Protein AF-A0A249L5V7-F1 (afdb_monomer)

pLDDT: mean 91.71, std 6.83, range [61.28, 98.88]

Secondary structure (DSSP, 8-state):
-PPPHHHHHHHHHHHHHHHHHHHHHHHHHHHHTT-EE---TT---SS-EES-HHHHHHHHHHHHHHHHHTS---HHHHHHHIIIIIHHHHHHHHHHHHHHHH---HHHHHHHHHHHHHHHHHHHHHTT-S--SSS-HHHHHHHHHHHHHHHHHHHHHHTTSTTHHHHHHHHHHHHHHHHHHHTT-HHHHHHHHHHHHHHHHHHHHHSSSPSB--HHHHHHHHHHHHHHHHHH---TT--HHHHHHHHHHHTHHHHHHHHHHHHHHHHTT--TTS--S-SHHHHHHHTT--HHHHHHHHHHHHHHHHHHHHHHHHH-

Structure (mmCIF, N/CA/C/O backbone):
data_AF-A0A249L5V7-F1
#
_entry.id   AF-A0A249L5V7-F1
#
loop_
_atom_site.group_PDB
_atom_site.id
_atom_site.type_symbol
_atom_site.label_atom_id
_atom_site.label_alt_id
_atom_site.label_comp_id
_atom_site.label_asym_id
_atom_site.label_entity_id
_atom_site.label_seq_id
_atom_site.pdbx_PDB_ins_code
_atom_site.Cartn_x
_atom_site.Cartn_y
_atom_site.Cartn_z
_atom_site.occupancy
_atom_site.B_iso_or_equiv
_atom_site.auth_seq_id
_atom_site.auth_comp_id
_atom_site.auth_asym_id
_atom_site.auth_atom_id
_atom_site.pdbx_PDB_model_num
ATOM 1 N N . MET A 1 1 ? 7.931 -9.997 -23.159 1.00 61.28 1 MET A N 1
ATOM 2 C CA . MET A 1 1 ? 6.824 -10.941 -23.437 1.00 61.28 1 MET A CA 1
ATOM 3 C C . MET A 1 1 ? 5.512 -10.256 -23.116 1.00 61.28 1 MET A C 1
ATOM 5 O O . MET A 1 1 ? 5.387 -9.784 -21.998 1.00 61.28 1 MET A O 1
ATOM 9 N N . LYS A 1 2 ? 4.579 -10.173 -24.070 1.00 71.56 2 LYS A N 1
ATOM 10 C CA . LYS A 1 2 ? 3.352 -9.383 -23.911 1.00 71.56 2 LYS A CA 1
ATOM 11 C C . LYS A 1 2 ? 2.290 -10.171 -23.141 1.00 71.56 2 LYS A C 1
ATOM 13 O O . LYS A 1 2 ? 1.920 -11.255 -23.583 1.00 71.56 2 LYS A O 1
ATOM 18 N N . PHE A 1 3 ? 1.788 -9.622 -22.035 1.00 78.38 3 PHE A N 1
ATOM 19 C CA . PHE A 1 3 ? 0.479 -10.035 -21.523 1.00 78.38 3 PHE A CA 1
ATOM 20 C C . PHE A 1 3 ? -0.575 -9.550 -22.515 1.00 78.38 3 PHE A C 1
ATOM 22 O O . PHE A 1 3 ? -0.601 -8.366 -22.858 1.00 78.38 3 PHE A O 1
ATOM 29 N N . ASN A 1 4 ? -1.423 -10.452 -23.000 1.00 85.31 4 ASN A N 1
ATOM 30 C CA . ASN A 1 4 ? -2.536 -10.047 -23.850 1.00 85.31 4 ASN A CA 1
ATOM 31 C C . ASN A 1 4 ? -3.721 -9.558 -22.999 1.00 85.31 4 ASN A C 1
ATOM 33 O O . ASN A 1 4 ? -3.801 -9.809 -21.794 1.00 85.31 4 ASN A O 1
ATOM 37 N N . LEU A 1 5 ? -4.660 -8.856 -23.635 1.00 89.31 5 LEU A N 1
ATOM 38 C CA . LEU A 1 5 ? -5.823 -8.293 -22.946 1.00 89.31 5 LEU A CA 1
ATOM 39 C C . LEU A 1 5 ? -6.653 -9.372 -22.231 1.00 89.31 5 LEU A C 1
ATOM 41 O O . LEU A 1 5 ? -7.115 -9.150 -21.118 1.00 89.31 5 LEU A O 1
ATOM 45 N N . ILE A 1 6 ? -6.769 -10.562 -22.829 1.00 91.06 6 ILE A N 1
ATOM 46 C CA . ILE A 1 6 ? -7.500 -11.701 -22.257 1.00 91.06 6 ILE A CA 1
ATOM 47 C C . ILE A 1 6 ? -6.873 -12.138 -20.925 1.00 91.06 6 ILE A C 1
ATOM 49 O O . ILE A 1 6 ? -7.593 -12.351 -19.954 1.00 91.06 6 ILE A O 1
ATOM 53 N N . GLN A 1 7 ? -5.544 -12.232 -20.844 1.00 91.75 7 GLN A N 1
ATOM 54 C CA . GLN A 1 7 ? -4.831 -12.595 -19.617 1.00 91.75 7 GLN A CA 1
ATOM 55 C C . GLN A 1 7 ? -5.046 -11.558 -18.510 1.00 91.75 7 GLN A C 1
ATOM 57 O O . GLN A 1 7 ? -5.303 -11.942 -17.370 1.00 91.75 7 GLN A O 1
ATOM 62 N N . TYR A 1 8 ? -5.010 -10.262 -18.838 1.00 94.06 8 TYR A N 1
ATOM 63 C CA . TYR A 1 8 ? -5.342 -9.208 -17.875 1.00 94.06 8 TYR A CA 1
ATOM 64 C C . TYR A 1 8 ? -6.795 -9.295 -17.401 1.00 94.06 8 TYR A C 1
ATOM 66 O O . TYR A 1 8 ? -7.049 -9.189 -16.203 1.00 94.06 8 TYR A O 1
ATOM 74 N N . SER A 1 9 ? -7.748 -9.532 -18.307 1.00 94.94 9 SER A N 1
ATOM 75 C CA . SER A 1 9 ? -9.161 -9.688 -17.948 1.00 94.94 9 SER A CA 1
ATOM 76 C C . SER A 1 9 ? -9.396 -10.902 -17.049 1.00 94.94 9 SER A C 1
ATOM 78 O O . SER A 1 9 ? -10.104 -10.786 -16.053 1.00 94.94 9 SER A O 1
ATOM 80 N N . ILE A 1 10 ? -8.776 -12.048 -17.354 1.00 94.88 10 ILE A N 1
ATOM 81 C CA . ILE A 1 10 ? -8.855 -13.252 -16.516 1.00 94.88 10 ILE A CA 1
ATOM 82 C C . ILE A 1 10 ? -8.283 -12.962 -15.129 1.00 94.88 10 ILE A C 1
ATOM 84 O O . ILE A 1 10 ? -8.942 -13.253 -14.133 1.00 94.88 10 ILE A O 1
ATOM 88 N N . LEU A 1 11 ? -7.092 -12.359 -15.054 1.00 95.94 11 LEU A N 1
ATOM 89 C CA . LEU A 1 11 ? -6.462 -12.010 -13.783 1.00 95.94 11 LEU A CA 1
ATOM 90 C C . LEU A 1 11 ? -7.361 -11.081 -12.958 1.00 95.94 11 LEU A C 1
ATOM 92 O O . LEU A 1 11 ? -7.631 -11.373 -11.796 1.00 95.94 11 LEU A O 1
ATOM 96 N N . LEU A 1 12 ? -7.879 -10.011 -13.568 1.00 97.81 12 LEU A N 1
ATOM 97 C CA . LEU A 1 12 ? -8.783 -9.069 -12.911 1.00 97.81 12 LEU A CA 1
ATOM 98 C C . LEU A 1 12 ? -10.029 -9.771 -12.369 1.00 97.81 12 LEU A C 1
ATOM 100 O O . LEU A 1 12 ? -10.352 -9.604 -11.196 1.00 97.81 12 LEU A O 1
ATOM 104 N N . ILE A 1 13 ? -10.713 -10.568 -13.194 1.00 98.00 13 ILE A N 1
ATOM 105 C CA . ILE A 1 13 ? -11.961 -11.234 -12.804 1.00 98.00 13 ILE A CA 1
ATOM 106 C C . ILE A 1 13 ? -11.698 -12.241 -11.687 1.00 98.00 13 ILE A C 1
ATOM 108 O O . ILE A 1 13 ? -12.394 -12.218 -10.674 1.00 98.00 13 ILE A O 1
ATOM 112 N N . VAL A 1 14 ? -10.687 -13.101 -11.833 1.00 97.62 14 VAL A N 1
ATOM 113 C CA . VAL A 1 14 ? -10.387 -14.137 -10.838 1.00 97.62 14 VAL A CA 1
ATOM 114 C C . VAL A 1 14 ? -10.006 -13.506 -9.503 1.00 97.62 14 VAL A C 1
ATOM 116 O O . VAL A 1 14 ? -10.549 -13.900 -8.471 1.00 97.62 14 VAL A O 1
ATOM 119 N N . VAL A 1 15 ? -9.122 -12.507 -9.504 1.00 98.56 15 VAL A N 1
ATOM 120 C CA . VAL A 1 15 ? -8.665 -11.850 -8.273 1.00 98.56 15 VAL A CA 1
ATOM 121 C C . VAL A 1 15 ? -9.808 -11.073 -7.611 1.00 98.56 15 VAL A C 1
ATOM 123 O O . VAL A 1 15 ? -10.018 -11.218 -6.407 1.00 98.56 15 VAL A O 1
ATOM 126 N N . PHE A 1 16 ? -10.603 -10.327 -8.386 1.00 98.75 16 PHE A N 1
ATOM 127 C CA . PHE A 1 16 ? -11.770 -9.597 -7.882 1.00 98.75 16 PHE A CA 1
ATOM 128 C C . PHE A 1 16 ? -12.817 -10.532 -7.268 1.00 98.75 16 PHE A C 1
ATOM 130 O O . PHE A 1 16 ? -13.231 -10.333 -6.125 1.00 98.75 16 PHE A O 1
ATOM 137 N N . VAL A 1 17 ? -13.238 -11.565 -8.008 1.00 98.50 17 VAL A N 1
ATOM 138 C CA . VAL A 1 17 ? -14.262 -12.516 -7.551 1.00 98.50 17 VAL A CA 1
ATOM 139 C C . VAL A 1 17 ? -13.769 -13.263 -6.318 1.00 98.50 17 VAL A C 1
ATOM 141 O O . VAL A 1 17 ? -14.518 -13.402 -5.353 1.00 98.50 17 VAL A O 1
ATOM 144 N N . THR A 1 18 ? -12.503 -13.682 -6.306 1.00 98.50 18 THR A N 1
ATOM 145 C CA . THR A 1 18 ? -11.915 -14.356 -5.144 1.00 98.50 18 THR A CA 1
ATOM 146 C C . THR A 1 18 ? -11.932 -13.444 -3.922 1.00 98.50 18 THR A C 1
ATOM 148 O O . THR A 1 18 ? -12.417 -13.867 -2.877 1.00 98.50 18 THR A O 1
ATOM 151 N N . ALA A 1 19 ? -11.489 -12.186 -4.045 1.00 98.62 19 ALA A N 1
ATOM 152 C CA . ALA A 1 19 ? -11.534 -11.217 -2.950 1.00 98.62 19 ALA A CA 1
ATOM 153 C C . ALA A 1 19 ? -12.970 -11.005 -2.446 1.00 98.62 19 ALA A C 1
ATOM 155 O O . ALA A 1 19 ? -13.241 -11.103 -1.247 1.00 98.62 19 ALA A O 1
ATOM 156 N N . PHE A 1 20 ? -13.917 -10.789 -3.360 1.00 98.50 20 PHE A N 1
ATOM 157 C CA . PHE A 1 20 ? -15.321 -10.567 -3.025 1.00 98.50 20 PHE A CA 1
ATOM 158 C C . PHE A 1 20 ? -15.945 -11.757 -2.279 1.00 98.50 20 PHE A C 1
ATOM 160 O O . PHE A 1 20 ? -16.624 -11.553 -1.272 1.00 98.50 20 PHE A O 1
ATOM 167 N N . VAL A 1 21 ? -15.694 -12.989 -2.735 1.00 98.31 21 VAL A N 1
ATOM 168 C CA . VAL A 1 21 ? -16.281 -14.218 -2.172 1.00 98.31 21 VAL A CA 1
ATOM 169 C C . VAL A 1 21 ? -15.579 -14.668 -0.889 1.00 98.31 21 VAL A C 1
ATOM 171 O O . VAL A 1 21 ? -16.241 -15.143 0.032 1.00 98.31 21 VAL A O 1
ATOM 174 N N . ILE A 1 22 ? -14.257 -14.508 -0.779 1.00 98.12 22 ILE A N 1
ATOM 175 C CA . ILE A 1 22 ? -13.503 -14.989 0.388 1.00 98.12 22 ILE A CA 1
ATOM 176 C C . ILE A 1 22 ? -13.617 -14.051 1.595 1.00 98.12 22 ILE A C 1
ATOM 178 O O . ILE A 1 22 ? -13.538 -14.492 2.743 1.00 98.12 22 ILE A O 1
ATOM 182 N N . THR A 1 23 ? -13.863 -12.758 1.370 1.00 98.44 23 THR A N 1
ATOM 183 C CA . THR A 1 23 ? -14.011 -11.775 2.451 1.00 98.44 23 THR A CA 1
ATOM 184 C C . THR A 1 23 ? -15.085 -12.147 3.491 1.00 98.44 23 THR A C 1
ATOM 186 O O . THR A 1 23 ? -14.775 -12.117 4.687 1.00 98.44 23 THR A O 1
ATOM 189 N N . PRO A 1 24 ? -16.327 -12.543 3.130 1.00 97.69 24 PRO A N 1
ATOM 190 C CA . PRO A 1 24 ? -17.319 -12.970 4.120 1.00 97.69 24 PRO A CA 1
ATOM 191 C C . PRO A 1 24 ? -16.907 -14.243 4.878 1.00 97.69 24 PRO A C 1
ATOM 193 O O . PRO A 1 24 ? -17.302 -14.406 6.036 1.00 97.69 24 PRO A O 1
ATOM 196 N N . VAL A 1 25 ? -16.073 -15.108 4.287 1.00 98.00 25 VAL A N 1
ATOM 197 C CA . VAL A 1 25 ? -15.510 -16.285 4.969 1.00 98.00 25 VAL A CA 1
ATOM 198 C C . VAL A 1 25 ? -14.555 -15.835 6.074 1.00 98.00 25 VAL A C 1
ATOM 200 O O . VAL A 1 25 ? -14.772 -16.176 7.238 1.00 98.00 25 VAL A O 1
ATOM 203 N N . PHE A 1 26 ? -13.571 -14.985 5.762 1.00 97.56 26 PHE A N 1
ATOM 204 C CA . PHE A 1 26 ? -12.656 -14.434 6.770 1.00 97.56 26 PHE A CA 1
ATOM 205 C C . PHE A 1 26 ? -13.371 -13.601 7.834 1.00 97.56 26 PHE A C 1
ATOM 207 O O . PHE A 1 26 ? -13.049 -13.704 9.016 1.00 97.56 26 PHE A O 1
ATOM 214 N N . ARG A 1 27 ? -14.409 -12.847 7.458 1.00 97.12 27 ARG A N 1
ATOM 215 C CA . ARG A 1 27 ? -15.276 -12.138 8.412 1.00 97.12 27 ARG A CA 1
ATOM 216 C C . ARG A 1 27 ? -15.945 -13.098 9.396 1.00 97.12 27 ARG A C 1
ATOM 218 O O . ARG A 1 27 ? -16.046 -12.798 10.586 1.00 97.12 27 ARG A O 1
ATOM 225 N N . SER A 1 28 ? -16.415 -14.243 8.909 1.00 96.88 28 SER A N 1
ATOM 226 C CA . SER A 1 28 ? -17.068 -15.266 9.731 1.00 96.88 28 SER A CA 1
ATOM 227 C C . SER A 1 28 ? -16.068 -15.958 10.659 1.00 96.88 28 SER A C 1
ATOM 229 O O . SER A 1 28 ? -16.361 -16.144 11.840 1.00 96.88 28 SER A O 1
ATOM 231 N N . ILE A 1 29 ? -14.863 -16.254 10.161 1.00 96.31 29 ILE A N 1
ATOM 232 C CA . ILE A 1 29 ? -13.748 -16.788 10.956 1.00 96.31 29 ILE A CA 1
ATOM 233 C C . ILE A 1 29 ? -13.365 -15.806 12.068 1.00 96.31 29 ILE A C 1
ATOM 235 O O . ILE A 1 29 ? -13.331 -16.198 13.232 1.00 96.31 29 ILE A O 1
ATOM 239 N N . ALA A 1 30 ? -13.167 -14.526 11.742 1.00 95.06 30 ALA A N 1
ATOM 240 C CA . ALA A 1 30 ? -12.821 -13.485 12.709 1.00 95.06 30 ALA A CA 1
ATOM 241 C C . ALA A 1 30 ? -13.849 -13.394 13.846 1.00 95.06 30 ALA A C 1
ATOM 243 O O . ALA A 1 30 ? -13.490 -13.349 15.020 1.00 95.06 30 ALA A O 1
ATOM 244 N N . ARG A 1 31 ? -15.145 -13.453 13.512 1.00 95.06 31 ARG A N 1
ATOM 245 C CA . ARG A 1 31 ? -16.235 -13.464 14.500 1.00 95.06 31 ARG A CA 1
ATOM 246 C C . ARG A 1 31 ? -16.233 -14.718 15.366 1.00 95.06 31 ARG A C 1
ATOM 248 O O . ARG A 1 31 ? -16.380 -14.605 16.579 1.00 95.06 31 ARG A O 1
ATOM 255 N N . LYS A 1 32 ? -16.040 -15.896 14.766 1.00 95.50 32 LYS A N 1
ATOM 256 C CA . LYS A 1 32 ? -15.987 -17.175 15.490 1.00 95.50 32 LYS A CA 1
ATOM 257 C C . LYS A 1 32 ? -14.800 -17.233 16.455 1.00 95.50 32 LYS A C 1
ATOM 259 O O . LYS A 1 32 ? -14.952 -17.717 17.571 1.00 95.50 32 LYS A O 1
ATOM 264 N N . LEU A 1 33 ? -13.650 -16.705 16.039 1.00 93.62 33 LEU A N 1
ATOM 265 C CA . LEU A 1 33 ? -12.427 -16.634 16.844 1.00 93.62 33 LEU A CA 1
ATOM 266 C C . LEU A 1 33 ? -12.376 -15.413 17.777 1.00 93.62 33 LEU A C 1
ATOM 268 O O . LEU A 1 33 ? -11.409 -15.258 18.512 1.00 93.62 33 LEU A O 1
ATOM 272 N N . LYS A 1 34 ? -13.404 -14.551 17.767 1.00 91.94 34 LYS A N 1
ATOM 273 C CA . LYS A 1 34 ? -13.466 -13.288 18.526 1.00 91.94 34 LYS A CA 1
ATOM 274 C C . LYS A 1 34 ? -12.304 -12.319 18.240 1.00 91.94 34 LYS A C 1
ATOM 276 O O . LYS A 1 34 ? -12.008 -11.462 19.069 1.00 91.94 34 LYS A O 1
ATOM 281 N N . ILE A 1 35 ? -11.708 -12.408 17.051 1.00 91.06 35 ILE A N 1
ATOM 282 C CA . ILE A 1 35 ? -10.712 -11.461 16.529 1.00 91.06 35 ILE A CA 1
ATOM 283 C C . ILE A 1 35 ? -11.476 -10.251 15.976 1.00 91.06 35 ILE A C 1
ATOM 285 O O . ILE A 1 35 ? -11.737 -10.126 14.773 1.00 91.06 35 ILE A O 1
ATOM 289 N N . LEU A 1 36 ? -11.955 -9.421 16.901 1.00 91.38 36 LEU A N 1
ATOM 290 C CA . LEU A 1 36 ? -12.822 -8.280 16.639 1.00 91.38 36 LEU A CA 1
ATOM 291 C C . LEU A 1 36 ? -12.211 -7.009 17.213 1.00 91.38 36 LEU A C 1
ATOM 293 O O . LEU A 1 36 ? -11.693 -7.001 18.329 1.00 91.38 36 LEU A O 1
ATOM 297 N N . ASP A 1 37 ? -12.375 -5.919 16.478 1.00 87.75 37 ASP A N 1
ATOM 298 C CA . ASP A 1 37 ? -12.111 -4.584 16.965 1.00 87.75 37 ASP A CA 1
ATOM 299 C C . ASP A 1 37 ? -13.328 -4.029 17.715 1.00 87.75 37 ASP A C 1
ATOM 301 O O . ASP A 1 37 ? -14.338 -3.649 17.112 1.00 87.75 37 ASP A O 1
ATOM 305 N N . TYR A 1 38 ? -13.236 -4.007 19.045 1.00 85.25 38 TYR A N 1
ATOM 306 C CA . TYR A 1 38 ? -14.303 -3.540 19.926 1.00 85.25 38 TYR A CA 1
ATOM 307 C C . TYR A 1 38 ? -14.356 -2.004 20.014 1.00 85.25 38 TYR A C 1
ATOM 309 O O . TYR A 1 38 ? -13.313 -1.342 20.041 1.00 85.25 38 TYR A O 1
ATOM 317 N N . PRO A 1 39 ? -15.567 -1.419 20.104 1.00 82.50 39 PRO A N 1
ATOM 318 C CA . PRO A 1 39 ? -15.736 0.020 20.276 1.00 82.50 39 PRO A CA 1
ATOM 319 C C . PRO A 1 39 ? -15.140 0.493 21.612 1.00 82.50 39 PRO A C 1
ATOM 321 O O . PRO A 1 39 ? -15.237 -0.196 22.626 1.00 82.50 39 PRO A O 1
ATOM 324 N N . GLY A 1 40 ? -14.543 1.687 21.625 1.00 76.19 40 GLY A N 1
ATOM 325 C CA . GLY A 1 40 ? -13.987 2.292 22.838 1.00 76.19 40 GLY A CA 1
ATOM 326 C C . GLY A 1 40 ? -12.822 3.251 22.587 1.00 76.19 40 GLY A C 1
ATOM 327 O O . GLY A 1 40 ? -12.164 3.228 21.543 1.00 76.19 40 GLY A O 1
ATOM 328 N N . GLY A 1 41 ? -12.556 4.120 23.566 1.00 76.69 41 GLY A N 1
ATOM 329 C CA . GLY A 1 41 ? -11.440 5.066 23.537 1.00 76.69 41 GLY A CA 1
ATOM 330 C C . GLY A 1 41 ? -11.497 6.030 22.347 1.00 76.69 41 GLY A C 1
ATOM 331 O O . GLY A 1 41 ? -12.311 6.948 22.311 1.00 76.69 41 GLY A O 1
ATOM 332 N N . ARG A 1 42 ? -10.588 5.849 21.380 1.00 67.38 42 ARG A N 1
ATOM 333 C CA . ARG A 1 42 ? -10.425 6.740 20.215 1.00 67.38 42 ARG A CA 1
ATOM 334 C C . ARG A 1 42 ? -11.177 6.273 18.961 1.00 67.38 42 ARG A C 1
ATOM 336 O O . ARG A 1 42 ? -11.150 7.000 17.966 1.00 67.38 42 ARG A O 1
ATOM 343 N N . LYS A 1 43 ? -11.830 5.113 19.002 1.00 76.69 43 LYS A N 1
ATOM 344 C CA . LYS A 1 43 ? -12.455 4.443 17.851 1.00 76.69 43 LYS A CA 1
ATOM 345 C C . LYS A 1 43 ? -13.812 5.062 17.482 1.00 76.69 43 LYS A C 1
ATOM 347 O O . LYS A 1 43 ? -14.474 5.640 18.341 1.00 76.69 43 LYS A O 1
ATOM 352 N N . LEU A 1 44 ? -14.185 5.013 16.197 1.00 71.44 44 LEU A N 1
ATOM 353 C CA . LEU A 1 44 ? -15.374 5.698 15.648 1.00 71.44 44 LEU A CA 1
ATOM 354 C C . LEU A 1 44 ? -16.593 4.773 15.487 1.00 71.44 44 LEU A C 1
ATOM 356 O O . LEU A 1 44 ? -17.711 5.262 15.320 1.00 71.44 44 LEU A O 1
ATOM 360 N N . GLN A 1 45 ? -16.394 3.455 15.512 1.00 79.31 45 GLN A N 1
ATOM 361 C CA . GLN A 1 45 ? -17.464 2.473 15.378 1.00 79.31 45 GLN A CA 1
ATOM 362 C C . GLN A 1 45 ? -18.295 2.328 16.656 1.00 79.31 45 GLN A C 1
ATOM 364 O O . GLN A 1 45 ? -17.780 2.416 17.767 1.00 79.31 45 GLN A O 1
ATOM 369 N N . ALA A 1 46 ? -19.589 2.048 16.478 1.00 77.81 46 ALA A N 1
ATOM 370 C CA . ALA A 1 46 ? -20.511 1.742 17.573 1.00 77.81 46 ALA A CA 1
ATOM 371 C C . ALA A 1 46 ? -20.610 0.235 17.877 1.00 77.81 46 ALA A C 1
ATOM 373 O O . ALA A 1 46 ? -20.958 -0.145 18.988 1.00 77.81 46 ALA A O 1
ATOM 374 N N . ASN A 1 47 ? -20.299 -0.623 16.899 1.00 86.06 47 ASN A N 1
ATOM 375 C CA . ASN A 1 47 ? -20.392 -2.080 17.008 1.00 86.06 47 ASN A CA 1
ATOM 376 C C . ASN A 1 47 ? -19.021 -2.720 16.750 1.00 86.06 47 ASN A C 1
ATOM 378 O O . ASN A 1 47 ? -18.253 -2.153 15.971 1.00 86.06 47 ASN A O 1
ATOM 382 N N . PRO A 1 48 ? -18.721 -3.901 17.324 1.00 90.94 48 PRO A N 1
ATOM 383 C CA . PRO A 1 48 ? -17.494 -4.627 17.013 1.00 90.94 48 PRO A CA 1
ATOM 384 C C . PRO A 1 48 ? -17.381 -4.988 15.523 1.00 90.94 48 PRO A C 1
ATOM 386 O O . PRO A 1 48 ? -18.335 -5.500 14.925 1.00 90.94 48 PRO A O 1
ATOM 389 N N . VAL A 1 49 ? -16.204 -4.769 14.935 1.00 93.44 49 VAL A N 1
ATOM 390 C CA . VAL A 1 49 ? -15.910 -5.039 13.514 1.00 93.44 49 VAL A CA 1
ATOM 391 C C . VAL A 1 49 ? -14.831 -6.121 13.399 1.00 93.44 49 VAL A C 1
ATOM 393 O O . VAL A 1 49 ? -13.956 -6.215 14.246 1.00 93.44 49 VAL A O 1
ATOM 396 N N . ALA A 1 50 ? -14.895 -6.994 12.390 1.00 94.44 50 ALA A N 1
ATOM 397 C CA . ALA A 1 50 ? -13.921 -8.083 12.215 1.00 94.44 50 ALA A CA 1
ATOM 398 C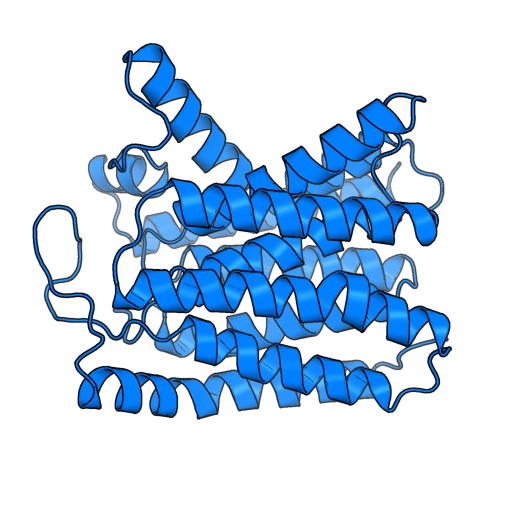 C . ALA A 1 50 ? -12.524 -7.576 11.797 1.00 94.44 50 ALA A C 1
ATOM 400 O O . ALA A 1 50 ? -12.458 -6.646 11.004 1.00 94.44 50 ALA A O 1
ATOM 401 N N . TYR A 1 51 ? -11.435 -8.217 12.253 1.00 85.88 51 TYR A N 1
ATOM 402 C CA . TYR A 1 51 ? -10.044 -7.742 12.070 1.00 85.88 51 TYR A CA 1
ATOM 403 C C . TYR A 1 51 ? -9.141 -8.680 11.226 1.00 85.88 51 TYR A C 1
ATOM 405 O O . TYR A 1 51 ? -7.939 -8.750 11.431 1.00 85.88 51 TYR A O 1
ATOM 413 N N . LEU A 1 52 ? -9.714 -9.442 10.280 1.00 92.50 52 LEU A N 1
ATOM 414 C CA . LEU A 1 52 ? -8.974 -10.353 9.375 1.00 92.50 52 LEU A CA 1
ATOM 415 C C . LEU A 1 52 ? -9.070 -9.947 7.891 1.00 92.50 52 LEU A C 1
ATOM 417 O O . LEU A 1 52 ? -8.973 -10.795 7.001 1.00 92.50 52 LEU A O 1
ATOM 421 N N . GLY A 1 53 ? -9.315 -8.668 7.594 1.00 94.75 53 GLY A N 1
ATOM 422 C CA . GLY A 1 53 ? -9.468 -8.206 6.210 1.00 94.75 53 GLY A CA 1
ATOM 423 C C . GLY A 1 53 ? -8.184 -8.303 5.396 1.00 94.75 53 GLY A C 1
ATOM 424 O O . GLY A 1 53 ? -8.251 -8.566 4.199 1.00 94.75 53 GLY A O 1
ATOM 425 N N . GLY A 1 54 ? -7.020 -8.208 6.042 1.00 96.06 54 GLY A N 1
ATOM 426 C CA . GLY A 1 54 ? -5.729 -8.408 5.395 1.00 96.06 54 GLY A CA 1
ATOM 427 C C . GLY A 1 54 ? -5.633 -9.757 4.694 1.00 96.06 54 GLY A C 1
ATOM 428 O O . GLY A 1 54 ? -5.253 -9.808 3.529 1.00 96.06 54 GLY A O 1
ATOM 429 N N . LEU A 1 55 ? -6.086 -10.842 5.333 1.00 97.62 55 LEU A N 1
ATOM 430 C CA . LEU A 1 55 ? -6.117 -12.169 4.705 1.00 97.62 55 LEU A CA 1
ATOM 431 C C . LEU A 1 55 ? -7.028 -12.203 3.470 1.00 97.62 55 LEU A C 1
ATOM 433 O O . LEU A 1 55 ? -6.685 -12.828 2.468 1.00 97.62 55 LEU A O 1
ATOM 437 N N . ALA A 1 56 ? -8.140 -11.466 3.501 1.00 97.31 56 ALA A N 1
ATOM 438 C CA . ALA A 1 56 ? -9.048 -11.354 2.365 1.00 97.31 56 ALA A CA 1
ATOM 439 C C . ALA A 1 56 ? -8.448 -10.598 1.164 1.00 97.31 56 ALA A C 1
ATOM 441 O O . ALA A 1 56 ? -8.936 -10.779 0.052 1.00 97.31 56 ALA A O 1
ATOM 442 N N . ILE A 1 57 ? -7.388 -9.807 1.367 1.00 98.19 57 ILE A N 1
ATOM 443 C CA . ILE A 1 57 ? -6.607 -9.155 0.304 1.00 98.19 57 ILE A CA 1
ATOM 444 C C . ILE A 1 57 ? -5.391 -9.995 -0.111 1.00 98.19 57 ILE A C 1
ATOM 446 O O . ILE A 1 57 ? -5.104 -10.142 -1.298 1.00 98.19 57 ILE A O 1
ATOM 450 N N . ILE A 1 58 ? -4.669 -10.567 0.853 1.00 98.19 58 ILE A N 1
ATOM 451 C CA . ILE A 1 58 ? -3.433 -11.319 0.602 1.00 98.19 58 ILE A CA 1
ATOM 452 C C . ILE A 1 58 ? -3.717 -12.570 -0.228 1.00 98.19 58 ILE A C 1
ATOM 454 O O . ILE A 1 58 ? -2.996 -12.850 -1.187 1.00 98.19 58 ILE A O 1
ATOM 458 N N . THR A 1 59 ? -4.765 -13.325 0.120 1.00 97.69 59 THR A N 1
ATOM 459 C CA . THR A 1 59 ? -5.107 -14.574 -0.571 1.00 97.69 59 THR A CA 1
ATOM 460 C C . THR A 1 59 ? -5.348 -14.377 -2.074 1.00 97.69 59 THR A C 1
ATOM 462 O O . THR A 1 59 ? -4.652 -15.028 -2.853 1.00 97.69 59 THR A O 1
ATOM 465 N N . PRO A 1 60 ? -6.259 -13.497 -2.532 1.00 97.81 60 PRO A N 1
ATOM 466 C CA . PRO A 1 60 ? -6.503 -13.305 -3.962 1.00 97.81 60 PRO A CA 1
ATOM 467 C C . PRO A 1 60 ? -5.293 -12.731 -4.715 1.00 97.81 60 PRO A C 1
ATOM 469 O O . PRO A 1 60 ? -5.046 -13.166 -5.836 1.00 97.81 60 PRO A O 1
ATOM 472 N N . ILE A 1 61 ? -4.493 -11.832 -4.123 1.00 97.94 61 ILE A N 1
ATOM 473 C CA . ILE A 1 61 ? -3.271 -11.314 -4.775 1.00 97.94 61 ILE A CA 1
ATOM 474 C C . ILE A 1 61 ? -2.226 -12.423 -4.937 1.00 97.94 61 ILE A C 1
ATOM 476 O O . ILE A 1 61 ? -1.637 -12.569 -6.007 1.00 97.94 61 ILE A O 1
ATOM 480 N N . THR A 1 62 ? -2.033 -13.246 -3.906 1.00 95.25 62 THR A N 1
ATOM 481 C CA . THR A 1 62 ? -1.092 -14.376 -3.946 1.00 95.25 62 THR A CA 1
ATOM 482 C C . THR A 1 62 ? -1.551 -15.447 -4.940 1.00 95.25 62 THR A C 1
ATOM 484 O O . THR A 1 62 ? -0.747 -15.980 -5.696 1.00 95.25 62 THR A O 1
ATOM 487 N N . LEU A 1 63 ? -2.854 -15.734 -5.012 1.00 93.75 63 LEU A N 1
ATOM 488 C CA . LEU A 1 63 ? -3.409 -16.623 -6.039 1.00 93.75 63 LEU A CA 1
ATOM 489 C C . LEU A 1 63 ? -3.244 -16.039 -7.449 1.00 93.75 63 LEU A C 1
ATOM 491 O O . LEU A 1 63 ? -2.855 -16.754 -8.371 1.00 93.75 63 LEU A O 1
ATOM 495 N N . GLY A 1 64 ? -3.470 -14.735 -7.610 1.00 93.56 64 GLY A N 1
ATOM 496 C CA . GLY A 1 64 ? -3.229 -14.022 -8.861 1.00 93.56 64 GLY A CA 1
ATOM 497 C C . GLY A 1 64 ? -1.766 -14.086 -9.309 1.00 93.56 64 GLY A C 1
ATOM 498 O O . GLY A 1 64 ? -1.503 -14.306 -10.490 1.00 93.56 64 GLY A O 1
ATOM 499 N N . SER A 1 65 ? -0.804 -13.978 -8.387 1.00 91.06 65 SER A N 1
ATOM 500 C CA . SER A 1 65 ? 0.620 -14.098 -8.727 1.00 91.06 65 SER A CA 1
ATOM 501 C C . SER A 1 65 ? 1.008 -15.513 -9.169 1.00 91.06 65 SER A C 1
ATOM 503 O O . SER A 1 65 ? 1.834 -15.662 -10.069 1.00 91.06 65 SER A O 1
ATOM 505 N N . PHE A 1 66 ? 0.346 -16.556 -8.654 1.00 89.00 66 PHE A N 1
ATOM 506 C CA . PHE A 1 66 ? 0.501 -17.911 -9.192 1.00 89.00 66 PHE A CA 1
ATOM 507 C C . PHE A 1 66 ? -0.022 -18.038 -10.627 1.00 89.00 66 PHE A C 1
ATOM 509 O O . PHE A 1 66 ? 0.611 -18.714 -11.433 1.00 89.00 66 PHE A O 1
ATOM 516 N N . LEU A 1 67 ? -1.114 -17.357 -10.998 1.00 86.44 67 LEU A N 1
ATOM 517 C CA . LEU A 1 67 ? -1.582 -17.342 -12.395 1.00 86.44 67 LEU A CA 1
ATOM 518 C C . LEU A 1 67 ? -0.535 -16.739 -13.341 1.00 86.44 67 LEU A C 1
ATOM 520 O O . LEU A 1 67 ? -0.348 -17.227 -14.456 1.00 86.44 67 LEU A O 1
ATOM 524 N N . ILE A 1 68 ? 0.201 -15.729 -12.872 1.00 85.25 68 ILE A N 1
ATOM 525 C CA . ILE A 1 68 ? 1.305 -15.115 -13.617 1.00 85.25 68 ILE A CA 1
ATOM 526 C C . ILE A 1 68 ? 2.429 -16.136 -13.881 1.00 85.25 68 ILE A C 1
ATOM 528 O O . ILE A 1 68 ? 3.035 -16.096 -14.952 1.00 85.25 68 ILE A O 1
ATOM 532 N N . LEU A 1 69 ? 2.681 -17.106 -12.991 1.00 82.38 69 LEU A N 1
ATOM 533 C CA . LEU A 1 69 ? 3.712 -18.137 -13.209 1.00 82.38 69 LEU A CA 1
ATOM 534 C C . LEU A 1 69 ? 3.436 -19.072 -14.387 1.00 82.38 69 LEU A C 1
ATOM 536 O O . LEU A 1 69 ? 4.390 -19.606 -14.960 1.00 82.38 69 LEU A O 1
ATOM 540 N N . PHE A 1 70 ? 2.167 -19.277 -14.742 1.00 80.88 70 PHE A N 1
ATOM 541 C CA . PHE A 1 70 ? 1.780 -20.111 -15.883 1.00 80.88 70 PHE A CA 1
ATOM 542 C C . PHE A 1 70 ? 1.973 -19.404 -17.226 1.00 80.88 70 PHE A C 1
ATOM 544 O O . PHE A 1 70 ? 1.816 -20.016 -18.280 1.00 80.88 70 PHE A O 1
ATOM 551 N N . THR A 1 71 ? 2.357 -18.127 -17.209 1.00 79.62 71 THR A N 1
ATOM 552 C CA . THR A 1 71 ? 2.829 -17.441 -18.408 1.00 79.62 71 THR A CA 1
ATOM 553 C C . THR A 1 71 ? 4.278 -17.824 -18.718 1.00 79.62 71 THR A C 1
ATOM 555 O O . THR A 1 71 ? 5.034 -18.315 -17.869 1.00 79.6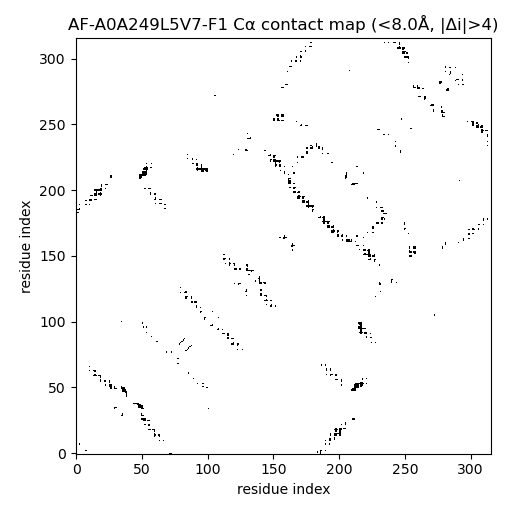2 71 THR A O 1
ATOM 558 N N . SER A 1 72 ? 4.696 -17.596 -19.958 1.00 78.62 72 SER A N 1
ATOM 559 C CA . SER A 1 72 ? 6.009 -17.983 -20.475 1.00 78.62 72 SER A CA 1
ATOM 560 C C . SER A 1 72 ? 7.145 -17.021 -20.060 1.00 78.62 72 SER A C 1
ATOM 562 O O . SER A 1 72 ? 8.099 -16.795 -20.802 1.00 78.62 72 SER A O 1
ATOM 564 N N . LEU A 1 73 ? 7.059 -16.465 -18.844 1.00 80.62 73 LEU A N 1
ATOM 565 C CA . LEU A 1 73 ? 8.113 -15.666 -18.211 1.00 80.62 73 LEU A CA 1
ATOM 566 C C . LEU A 1 73 ? 9.410 -16.470 -18.044 1.00 80.62 73 LEU A C 1
ATOM 568 O O . LEU A 1 73 ? 9.373 -17.673 -17.761 1.00 80.62 73 LEU A O 1
ATOM 572 N N . SER A 1 74 ? 10.552 -15.783 -18.148 1.00 84.19 74 SER A N 1
ATOM 573 C CA . SER A 1 74 ? 11.861 -16.368 -17.846 1.00 84.19 74 SER A CA 1
ATOM 574 C C . SER A 1 74 ? 11.960 -16.773 -16.373 1.00 84.19 74 SER A C 1
ATOM 576 O O . SER A 1 74 ? 11.270 -16.227 -15.506 1.00 84.19 74 SER A O 1
ATOM 578 N N . ILE A 1 75 ? 12.836 -17.739 -16.084 1.00 84.19 75 ILE A N 1
ATOM 579 C CA . ILE A 1 75 ? 13.086 -18.216 -14.716 1.00 84.19 75 ILE A CA 1
ATOM 580 C C . ILE A 1 75 ? 13.548 -17.057 -13.825 1.00 84.19 75 ILE A C 1
ATOM 582 O O . ILE A 1 75 ? 13.034 -16.911 -12.719 1.00 84.19 75 ILE A O 1
ATOM 586 N N . ASP A 1 76 ? 14.417 -16.183 -14.334 1.00 84.12 76 ASP A N 1
ATOM 587 C CA . ASP A 1 76 ? 14.944 -15.039 -13.583 1.00 84.12 76 ASP A CA 1
ATOM 588 C C . ASP A 1 76 ? 13.840 -14.059 -13.165 1.00 84.12 76 ASP A C 1
ATOM 590 O O . ASP A 1 76 ? 13.783 -13.641 -12.011 1.00 84.12 76 ASP A O 1
ATOM 594 N N . LEU A 1 77 ? 12.896 -13.744 -14.062 1.00 83.50 77 LEU A N 1
ATOM 595 C CA . LEU A 1 77 ? 11.763 -12.868 -13.735 1.00 83.50 77 LEU A CA 1
ATOM 596 C C . LEU A 1 77 ? 10.826 -13.509 -12.707 1.00 83.50 77 LEU A C 1
ATOM 598 O O . LEU A 1 77 ? 10.313 -12.822 -11.823 1.00 83.50 77 LEU A O 1
ATOM 602 N N . LYS A 1 78 ? 10.620 -14.830 -12.789 1.00 84.50 78 LYS A N 1
ATOM 603 C CA . LYS A 1 78 ? 9.849 -15.580 -11.786 1.00 84.50 78 LYS A CA 1
ATOM 604 C C . LYS A 1 78 ? 10.546 -15.547 -10.424 1.00 84.50 78 LYS A C 1
ATOM 606 O O . LYS A 1 78 ? 9.888 -15.320 -9.413 1.00 84.50 78 LYS A O 1
ATOM 611 N N . GLN A 1 79 ? 11.866 -15.716 -10.384 1.00 84.75 79 GLN A N 1
ATOM 612 C CA . GLN A 1 79 ? 12.640 -15.623 -9.145 1.00 84.75 79 GLN A CA 1
ATOM 613 C C . GLN A 1 79 ? 12.587 -14.215 -8.547 1.00 84.75 79 GLN A C 1
ATOM 615 O O . GLN A 1 79 ? 12.291 -14.083 -7.363 1.00 84.75 79 GLN A O 1
ATOM 620 N N . GLN A 1 80 ? 12.784 -13.169 -9.354 1.00 84.44 80 GLN A N 1
ATOM 621 C CA . GLN A 1 80 ? 12.679 -11.776 -8.904 1.00 84.44 80 GLN A CA 1
ATOM 622 C C . GLN A 1 80 ? 11.290 -11.463 -8.336 1.00 84.44 80 GLN A C 1
ATOM 624 O O . GLN A 1 80 ? 11.186 -10.860 -7.270 1.00 84.44 80 GLN A O 1
ATOM 629 N N . LEU A 1 81 ? 10.224 -11.925 -8.999 1.00 85.25 81 LEU A N 1
ATOM 630 C CA . LEU A 1 81 ? 8.855 -11.773 -8.511 1.00 85.25 81 LEU A CA 1
ATOM 631 C C . LEU A 1 81 ? 8.668 -12.400 -7.123 1.00 85.25 81 LEU A C 1
ATOM 633 O O . LEU A 1 81 ? 8.123 -11.770 -6.218 1.00 85.25 81 LEU A O 1
ATOM 637 N N . TYR A 1 82 ? 9.093 -13.648 -6.936 1.00 87.50 82 TYR A N 1
ATOM 638 C CA . TYR A 1 82 ? 8.813 -14.359 -5.690 1.00 87.50 82 TYR A CA 1
ATOM 639 C C . TYR A 1 82 ? 9.762 -13.964 -4.561 1.00 87.50 82 TYR A C 1
ATOM 641 O O . TYR A 1 82 ? 9.296 -13.659 -3.465 1.00 87.50 82 TYR A O 1
ATOM 649 N N . LEU A 1 83 ? 11.068 -13.929 -4.820 1.00 86.38 83 LEU A N 1
ATOM 650 C CA . LEU A 1 83 ? 12.080 -13.616 -3.809 1.00 86.38 83 LEU A CA 1
ATOM 651 C C . LEU A 1 83 ? 12.128 -12.121 -3.476 1.00 86.38 83 LEU A C 1
ATOM 653 O O . LEU A 1 83 ? 12.360 -11.767 -2.324 1.00 86.38 83 LEU A O 1
ATOM 657 N N . GLY A 1 84 ? 11.905 -11.254 -4.467 1.00 84.56 84 GLY A N 1
ATOM 658 C CA . GLY A 1 84 ? 11.986 -9.803 -4.302 1.00 84.56 84 GLY A CA 1
ATOM 659 C C . GLY A 1 84 ? 10.677 -9.126 -3.917 1.00 84.56 84 GLY A C 1
ATOM 660 O O . GLY A 1 84 ? 10.722 -8.025 -3.378 1.00 84.56 84 GLY A O 1
ATOM 661 N N . LEU A 1 85 ? 9.524 -9.763 -4.159 1.00 90.19 85 LEU A N 1
ATOM 662 C CA . LEU A 1 85 ? 8.224 -9.129 -3.932 1.00 90.19 85 LEU A CA 1
ATOM 663 C C . LEU A 1 85 ? 7.259 -10.000 -3.121 1.00 90.19 85 LEU A C 1
ATOM 665 O O . LEU A 1 85 ? 6.882 -9.619 -2.017 1.00 90.19 85 LEU A O 1
ATOM 669 N N . ILE A 1 86 ? 6.857 -11.173 -3.618 1.00 93.38 86 ILE A N 1
ATOM 670 C CA . ILE A 1 86 ? 5.771 -11.945 -2.985 1.00 93.38 86 ILE A CA 1
ATOM 671 C C . ILE A 1 86 ? 6.166 -12.481 -1.601 1.00 93.38 86 ILE A C 1
ATOM 673 O O . ILE A 1 86 ? 5.398 -12.320 -0.656 1.00 93.38 86 ILE A O 1
ATOM 677 N N . LEU A 1 87 ? 7.347 -13.088 -1.442 1.00 92.94 87 LEU A N 1
ATOM 678 C CA . LEU A 1 87 ? 7.778 -13.625 -0.145 1.00 92.94 87 LEU A CA 1
ATOM 679 C C . LEU A 1 87 ? 8.021 -12.528 0.905 1.00 92.94 87 LEU A C 1
ATOM 681 O O . LEU A 1 87 ? 7.497 -12.679 2.010 1.00 92.94 87 LEU A O 1
ATOM 685 N N . PRO A 1 88 ? 8.726 -11.414 0.610 1.00 94.00 88 PRO A N 1
ATOM 686 C CA . PRO A 1 88 ? 8.833 -10.303 1.556 1.00 94.00 88 PRO A CA 1
ATOM 687 C C . PRO A 1 88 ? 7.470 -9.702 1.928 1.00 94.00 88 PRO A C 1
ATOM 689 O O . PRO A 1 88 ? 7.233 -9.419 3.103 1.00 94.00 88 PRO A O 1
ATOM 692 N N . ALA A 1 89 ? 6.546 -9.581 0.966 1.00 96.00 89 ALA A N 1
ATOM 693 C CA . ALA A 1 89 ? 5.187 -9.118 1.232 1.00 96.00 89 ALA A CA 1
ATOM 694 C C . ALA A 1 89 ? 4.457 -10.061 2.204 1.00 96.00 89 ALA A C 1
ATOM 696 O O . ALA A 1 89 ? 3.889 -9.618 3.201 1.00 96.00 89 ALA A O 1
ATOM 697 N N . LEU A 1 90 ? 4.509 -11.375 1.968 1.00 96.31 90 LEU A N 1
ATOM 698 C CA . LEU A 1 90 ? 3.912 -12.367 2.869 1.00 96.31 90 LEU A CA 1
ATOM 699 C C . LEU A 1 90 ? 4.559 -12.354 4.261 1.00 96.31 90 LEU A C 1
ATOM 701 O O . LEU A 1 90 ? 3.854 -12.479 5.261 1.00 96.31 90 LEU A O 1
ATOM 705 N N . ALA A 1 91 ? 5.877 -12.161 4.342 1.00 95.50 91 ALA A N 1
ATOM 706 C CA . ALA A 1 91 ? 6.594 -12.078 5.610 1.00 95.50 91 ALA A CA 1
ATOM 707 C C . ALA A 1 91 ? 6.139 -10.872 6.446 1.00 95.50 91 ALA A C 1
ATOM 709 O O . ALA A 1 91 ? 5.839 -11.026 7.631 1.00 95.50 91 ALA A O 1
ATOM 710 N N . ILE A 1 92 ? 6.029 -9.681 5.844 1.00 95.56 92 ILE A N 1
ATOM 711 C CA . ILE A 1 92 ? 5.557 -8.502 6.581 1.00 95.56 92 ILE A CA 1
ATOM 712 C C . ILE A 1 92 ? 4.063 -8.587 6.916 1.00 95.56 92 ILE A C 1
ATOM 714 O O . ILE A 1 92 ? 3.653 -8.181 8.003 1.00 95.56 92 ILE A O 1
ATOM 718 N N . ALA A 1 93 ? 3.254 -9.185 6.040 1.00 96.31 93 ALA A N 1
ATOM 719 C CA . ALA A 1 93 ? 1.850 -9.454 6.324 1.00 96.31 93 ALA A CA 1
ATOM 720 C C . ALA A 1 93 ? 1.665 -10.384 7.526 1.00 96.31 93 ALA A C 1
ATOM 722 O O . ALA A 1 93 ? 0.756 -10.184 8.327 1.00 96.31 93 ALA A O 1
ATOM 723 N N . PHE A 1 94 ? 2.534 -11.388 7.670 1.00 95.50 94 PHE A N 1
ATOM 724 C CA . PHE A 1 94 ? 2.514 -12.292 8.813 1.00 95.50 94 PHE A CA 1
ATOM 725 C C . PHE A 1 94 ? 2.814 -11.557 10.123 1.00 95.50 94 PHE A C 1
ATOM 727 O O . PHE A 1 94 ? 2.117 -11.773 11.111 1.00 95.50 94 PHE A O 1
ATOM 734 N N . ILE A 1 95 ? 3.780 -10.631 10.126 1.00 94.75 95 ILE A N 1
ATOM 735 C CA . ILE A 1 95 ? 4.023 -9.759 11.286 1.00 94.75 95 ILE A CA 1
ATOM 736 C C . ILE A 1 95 ? 2.797 -8.898 11.592 1.00 94.75 95 ILE A C 1
ATOM 738 O O . ILE A 1 95 ? 2.400 -8.813 12.751 1.00 94.75 95 ILE A O 1
ATOM 742 N N . GLY A 1 96 ? 2.169 -8.312 10.569 1.00 94.19 96 GLY A N 1
ATOM 743 C CA . GLY A 1 96 ? 0.929 -7.553 10.741 1.00 94.19 96 GLY A CA 1
ATOM 744 C C . GLY A 1 96 ? -0.212 -8.400 11.307 1.00 94.19 96 GLY A C 1
ATOM 745 O O . GLY A 1 96 ? -0.927 -7.944 12.185 1.00 94.19 96 GLY A O 1
ATOM 746 N N . LEU A 1 97 ? -0.333 -9.664 10.895 1.00 93.81 97 LEU A N 1
ATOM 747 C CA . LEU A 1 97 ? -1.343 -10.584 11.425 1.00 93.81 97 LEU A CA 1
ATOM 748 C C . LEU A 1 97 ? -1.093 -10.941 12.895 1.00 93.81 97 LEU A C 1
ATOM 750 O O . LEU A 1 97 ? -2.038 -11.073 13.669 1.00 93.81 97 LEU A O 1
ATOM 754 N N . ILE A 1 98 ? 0.170 -11.113 13.290 1.00 92.81 98 ILE A N 1
ATOM 755 C CA . ILE A 1 98 ? 0.523 -11.300 14.701 1.00 92.81 98 ILE A CA 1
ATOM 756 C C . ILE A 1 98 ? 0.151 -10.038 15.484 1.00 92.81 98 ILE A C 1
ATOM 758 O O . ILE A 1 98 ? -0.422 -10.144 16.565 1.00 92.81 98 ILE A O 1
ATOM 762 N N . ASP A 1 99 ? 0.436 -8.855 14.945 1.00 89.88 99 ASP A N 1
ATOM 763 C CA . ASP A 1 99 ? 0.120 -7.584 15.596 1.00 89.88 99 ASP A CA 1
ATOM 764 C C . ASP A 1 99 ? -1.388 -7.356 15.764 1.00 89.88 99 ASP A C 1
ATOM 766 O O . ASP A 1 99 ? -1.850 -7.006 16.850 1.00 89.88 99 ASP A O 1
ATOM 770 N N . ASP A 1 100 ? -2.165 -7.694 14.737 1.00 89.44 100 ASP A N 1
ATOM 771 C CA . ASP A 1 100 ? -3.629 -7.676 14.738 1.00 89.44 100 ASP A CA 1
ATOM 772 C C . ASP A 1 100 ? -4.236 -8.511 15.881 1.00 89.44 100 ASP A C 1
ATOM 774 O O . ASP A 1 100 ? -5.298 -8.177 16.414 1.00 89.44 100 ASP A O 1
ATOM 778 N N . VAL A 1 101 ? -3.566 -9.600 16.274 1.00 87.56 101 VAL A N 1
ATOM 779 C CA . VAL A 1 101 ? -4.030 -10.524 17.320 1.00 87.56 101 VAL A CA 1
ATOM 780 C C . VAL A 1 101 ? -3.446 -10.190 18.695 1.00 87.56 101 VAL A C 1
ATOM 782 O O . VAL A 1 101 ? -4.154 -10.299 19.698 1.00 87.56 101 VAL A O 1
ATOM 785 N N . TYR A 1 102 ? -2.171 -9.798 18.762 1.00 86.62 102 TYR A N 1
ATOM 786 C CA . TYR A 1 102 ? -1.408 -9.712 20.012 1.00 86.62 102 TYR A CA 1
ATOM 787 C C . TYR A 1 102 ? -0.991 -8.295 20.426 1.00 86.62 102 TYR A C 1
ATOM 789 O O . TYR A 1 102 ? -0.514 -8.146 21.547 1.00 86.62 102 TYR A O 1
ATOM 797 N N . GLN A 1 103 ? -1.180 -7.271 19.585 1.00 84.56 103 GLN A N 1
ATOM 798 C CA . GLN A 1 103 ? -0.779 -5.879 19.853 1.00 84.56 103 GLN A CA 1
ATOM 799 C C . GLN A 1 103 ? 0.698 -5.770 20.270 1.00 84.56 103 GLN A C 1
ATOM 801 O O . GLN A 1 103 ? 1.041 -5.444 21.409 1.00 84.56 103 GLN A O 1
ATOM 806 N N . LEU A 1 104 ? 1.585 -6.091 19.333 1.00 86.50 104 LEU A N 1
ATOM 807 C CA . LEU A 1 104 ? 3.028 -6.067 19.504 1.00 86.50 104 LEU A CA 1
ATOM 808 C C . LEU A 1 104 ? 3.545 -4.662 19.866 1.00 86.50 104 LEU A C 1
ATOM 810 O O . LEU A 1 104 ? 2.982 -3.637 19.470 1.00 86.50 104 LEU A O 1
ATOM 814 N N . PRO A 1 105 ? 4.689 -4.578 20.572 1.00 85.75 105 PRO A N 1
ATOM 815 C CA . PRO A 1 105 ? 5.393 -3.313 20.716 1.00 85.75 105 PRO A CA 1
ATOM 816 C C . PRO A 1 105 ? 5.909 -2.803 19.349 1.00 85.75 105 PRO A C 1
ATOM 818 O O . PRO A 1 105 ? 6.055 -3.583 18.406 1.00 85.75 105 PRO A O 1
ATOM 821 N N . PRO A 1 106 ? 6.275 -1.512 19.223 1.00 82.38 106 PRO A N 1
ATOM 822 C CA . PRO A 1 106 ? 6.678 -0.929 17.936 1.00 82.38 106 PRO A CA 1
ATOM 823 C C . PRO A 1 106 ? 7.927 -1.558 17.284 1.00 82.38 106 PRO A C 1
ATOM 825 O O . PRO A 1 106 ? 8.059 -1.554 16.061 1.00 82.38 106 PRO A O 1
ATOM 828 N N . TRP A 1 107 ? 8.854 -2.105 18.078 1.00 85.69 107 TRP A N 1
ATOM 829 C CA . TRP A 1 107 ? 10.157 -2.582 17.594 1.00 85.69 107 TRP A CA 1
ATOM 830 C C . TRP A 1 107 ? 10.082 -3.769 16.615 1.00 85.69 107 TRP A C 1
ATOM 832 O O . TRP A 1 107 ? 10.668 -3.653 15.539 1.00 85.69 107 TRP A O 1
ATOM 842 N N . PRO A 1 108 ? 9.359 -4.876 16.899 1.00 86.06 108 PRO A N 1
ATOM 843 C CA . PRO A 1 108 ? 9.135 -5.952 15.927 1.00 86.06 108 PRO A CA 1
ATOM 844 C C . PRO A 1 108 ? 8.622 -5.473 14.561 1.00 86.06 108 PRO A C 1
ATOM 846 O O . PRO A 1 108 ? 9.088 -5.939 13.517 1.00 86.06 108 PRO A O 1
ATOM 849 N N . ARG A 1 109 ? 7.700 -4.501 14.551 1.00 83.56 109 ARG A N 1
ATOM 850 C CA . ARG A 1 109 ? 7.165 -3.916 13.313 1.00 83.56 109 ARG A CA 1
ATOM 851 C C . ARG A 1 109 ? 8.251 -3.164 12.550 1.00 83.56 109 ARG A C 1
ATOM 853 O O . ARG A 1 109 ? 8.455 -3.408 11.368 1.00 83.56 109 ARG A O 1
ATOM 860 N N . PHE A 1 110 ? 8.995 -2.299 13.231 1.00 84.25 110 PHE A N 1
ATOM 861 C CA . PHE A 1 110 ? 10.041 -1.505 12.589 1.00 84.25 110 PHE A CA 1
ATOM 862 C C . PHE A 1 110 ? 11.203 -2.364 12.057 1.00 84.25 110 PHE A C 1
ATOM 864 O O . PHE A 1 110 ? 11.691 -2.143 10.947 1.00 84.25 110 PHE A O 1
ATOM 871 N N . LEU A 1 111 ? 11.625 -3.381 12.817 1.00 90.25 111 LEU A N 1
ATOM 872 C CA . LEU A 1 111 ? 12.684 -4.306 12.404 1.00 90.25 111 LEU A CA 1
ATOM 873 C C . LEU A 1 111 ? 12.270 -5.135 11.184 1.00 90.25 111 LEU A C 1
ATOM 875 O O . LEU A 1 111 ? 13.052 -5.266 10.245 1.00 90.25 111 LEU A O 1
ATOM 879 N N . SER A 1 112 ? 11.038 -5.650 11.164 1.00 87.56 112 SER A N 1
ATOM 880 C CA . SER A 1 112 ? 10.530 -6.410 10.015 1.00 87.56 112 SER A CA 1
ATOM 881 C C . SER A 1 112 ? 10.381 -5.544 8.764 1.00 87.56 112 SER A C 1
ATOM 883 O O . SER A 1 112 ? 10.820 -5.962 7.695 1.00 87.56 112 SER A O 1
ATOM 885 N N . GLN A 1 113 ? 9.862 -4.318 8.895 1.00 90.62 113 GLN A N 1
ATOM 886 C CA . GLN A 1 113 ? 9.806 -3.328 7.812 1.00 90.62 113 GLN A CA 1
ATOM 887 C C . GLN A 1 113 ? 11.197 -3.034 7.235 1.00 90.62 113 GLN A C 1
ATOM 889 O O . GLN A 1 113 ? 11.384 -3.034 6.019 1.00 90.62 113 GLN A O 1
ATOM 894 N N . SER A 1 114 ? 12.185 -2.829 8.108 1.00 89.31 114 SER A N 1
ATOM 895 C CA . SER A 1 114 ? 13.570 -2.564 7.707 1.00 89.31 114 SER A CA 1
ATOM 896 C C . SER A 1 114 ? 14.195 -3.774 7.007 1.00 89.31 114 SER A C 1
ATOM 898 O O . SER A 1 114 ? 14.866 -3.617 5.991 1.00 89.31 114 SER A O 1
ATOM 900 N N . ALA A 1 115 ? 13.932 -4.989 7.497 1.00 91.38 115 ALA A N 1
ATOM 901 C CA . ALA A 1 115 ? 14.417 -6.225 6.890 1.00 91.38 115 ALA A CA 1
ATOM 902 C C . ALA A 1 115 ? 13.837 -6.452 5.485 1.00 91.38 115 ALA A C 1
ATOM 904 O O . ALA A 1 115 ? 14.593 -6.723 4.552 1.00 91.38 115 ALA A O 1
ATOM 905 N N . VAL A 1 116 ? 12.520 -6.288 5.293 1.00 88.62 116 VAL A N 1
ATOM 906 C CA . VAL A 1 116 ? 11.928 -6.413 3.948 1.00 88.62 116 VAL A CA 1
ATOM 907 C C . VAL A 1 116 ? 12.374 -5.283 3.020 1.00 88.62 116 VAL A C 1
ATOM 909 O O . VAL A 1 116 ? 12.581 -5.526 1.832 1.00 88.62 116 VAL A O 1
ATOM 912 N N . GLY A 1 117 ? 12.606 -4.077 3.552 1.00 85.94 117 GLY A N 1
ATOM 913 C CA . GLY A 1 117 ? 13.207 -2.965 2.814 1.00 85.94 117 GLY A CA 1
ATOM 914 C C . GLY A 1 117 ? 14.621 -3.283 2.324 1.00 85.94 117 GLY A C 1
ATOM 915 O O . GLY A 1 117 ? 14.926 -3.051 1.157 1.00 85.94 117 GLY A O 1
ATOM 916 N N . LEU A 1 118 ? 15.459 -3.887 3.173 1.00 89.88 118 LEU A N 1
ATOM 917 C CA . LEU A 1 118 ? 16.807 -4.341 2.811 1.00 89.88 118 LEU A CA 1
ATOM 918 C C . LEU A 1 118 ? 16.776 -5.410 1.714 1.00 89.88 118 LEU A C 1
ATOM 920 O O . LEU A 1 118 ? 17.474 -5.271 0.710 1.00 89.88 118 LEU A O 1
ATOM 924 N N . ILE A 1 119 ? 15.939 -6.442 1.874 1.00 89.06 119 ILE A N 1
ATOM 925 C CA . ILE A 1 119 ? 15.786 -7.514 0.875 1.00 89.06 119 ILE A CA 1
ATOM 926 C C . ILE A 1 119 ? 15.341 -6.926 -0.467 1.00 89.06 119 ILE A C 1
ATOM 928 O O . ILE A 1 119 ? 15.922 -7.236 -1.504 1.00 89.06 119 ILE A O 1
ATOM 932 N N . THR A 1 120 ? 14.348 -6.037 -0.449 1.00 85.94 120 THR A N 1
ATOM 933 C CA . THR A 1 120 ? 13.805 -5.414 -1.665 1.00 85.94 120 THR A CA 1
ATOM 934 C C . THR A 1 120 ? 14.825 -4.509 -2.333 1.00 85.94 120 THR A C 1
ATOM 936 O O . THR A 1 120 ? 15.007 -4.594 -3.542 1.00 85.94 120 THR A O 1
ATOM 939 N N . SER A 1 121 ? 15.544 -3.689 -1.561 1.00 86.56 121 SER A N 1
ATOM 940 C CA . SER A 1 121 ? 16.617 -2.844 -2.089 1.00 86.56 121 SER A CA 1
ATOM 941 C C . SER A 1 121 ? 17.704 -3.672 -2.766 1.00 86.56 121 SER A C 1
ATOM 943 O O . SER A 1 121 ? 18.177 -3.299 -3.837 1.00 86.56 121 SER A O 1
ATOM 945 N N . PHE A 1 122 ? 18.090 -4.795 -2.160 1.00 87.25 122 PHE A N 1
ATOM 946 C CA . PHE A 1 122 ? 19.079 -5.697 -2.735 1.00 87.25 122 PHE A CA 1
ATOM 947 C C . PHE A 1 122 ? 18.570 -6.354 -4.026 1.00 87.25 122 PHE A C 1
ATOM 949 O O . PHE A 1 122 ? 19.276 -6.371 -5.029 1.00 87.25 122 PHE A O 1
ATOM 956 N N . MET A 1 123 ? 17.326 -6.838 -4.035 1.00 86.50 123 MET A N 1
ATOM 957 C CA . MET A 1 123 ? 16.727 -7.487 -5.208 1.00 86.50 123 MET A CA 1
ATOM 958 C C . MET A 1 123 ? 16.503 -6.515 -6.369 1.00 86.50 123 MET A C 1
ATOM 960 O O . MET A 1 123 ? 16.769 -6.867 -7.517 1.00 86.50 123 MET A O 1
ATOM 964 N N . LEU A 1 124 ? 16.066 -5.284 -6.080 1.00 84.75 124 LEU A N 1
ATOM 965 C CA . LEU A 1 124 ? 15.945 -4.224 -7.079 1.00 84.75 124 LEU A CA 1
ATOM 966 C C . LEU A 1 124 ? 17.310 -3.925 -7.701 1.00 84.75 124 LEU A C 1
ATOM 968 O O . LEU A 1 124 ? 17.424 -3.999 -8.925 1.00 84.75 124 LEU A O 1
ATOM 972 N N . TYR A 1 125 ? 18.346 -3.740 -6.876 1.00 84.88 125 TYR A N 1
ATOM 973 C CA . TYR A 1 125 ? 19.714 -3.522 -7.346 1.00 84.88 125 TYR A CA 1
ATOM 974 C C . TYR A 1 125 ? 20.210 -4.641 -8.273 1.00 84.88 125 TYR A C 1
ATOM 976 O O . TYR A 1 125 ? 20.681 -4.361 -9.373 1.00 84.88 125 TYR A O 1
ATOM 984 N N . LEU A 1 126 ? 20.043 -5.912 -7.881 1.00 84.88 126 LEU A N 1
ATOM 985 C CA . LEU A 1 126 ? 20.425 -7.057 -8.722 1.00 84.88 126 LEU A CA 1
ATOM 986 C C . LEU A 1 126 ? 19.687 -7.086 -10.064 1.00 84.88 126 LEU A C 1
ATOM 988 O O 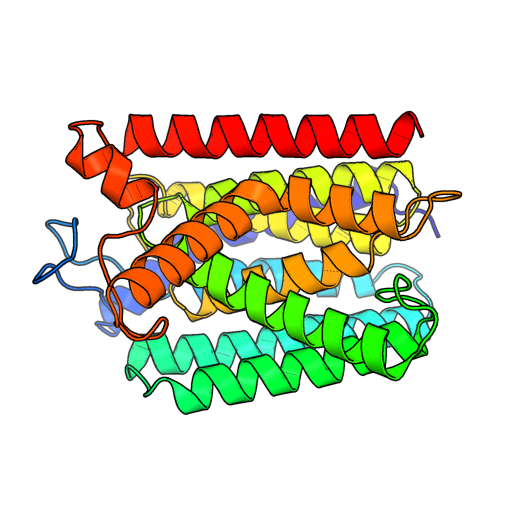. LEU A 1 126 ? 20.193 -7.616 -11.049 1.00 84.88 126 LEU A O 1
ATOM 992 N N . SER A 1 127 ? 18.477 -6.537 -10.096 1.00 80.19 127 SER A N 1
ATOM 993 C CA . SER A 1 127 ? 17.628 -6.494 -11.280 1.00 80.19 127 SER A CA 1
ATOM 994 C C . SER A 1 127 ? 17.805 -5.234 -12.132 1.00 80.19 127 SER A C 1
ATOM 996 O O . SER A 1 127 ? 16.987 -5.010 -13.028 1.00 80.19 127 SER A O 1
ATOM 998 N N . GLY A 1 128 ? 18.819 -4.411 -11.832 1.00 79.62 128 GLY A N 1
ATOM 999 C CA . GLY A 1 128 ? 19.093 -3.156 -12.533 1.00 79.62 128 GLY A CA 1
ATOM 1000 C C . GLY A 1 128 ? 18.006 -2.097 -12.352 1.00 79.62 128 GLY A C 1
ATOM 1001 O O . GLY A 1 128 ? 17.846 -1.248 -13.215 1.00 79.62 128 GLY A O 1
ATOM 1002 N N . ALA A 1 129 ? 17.226 -2.173 -11.272 1.00 80.00 129 ALA A N 1
ATOM 1003 C CA . ALA A 1 129 ? 16.260 -1.144 -10.904 1.00 80.00 129 ALA A CA 1
ATOM 1004 C C . ALA A 1 129 ? 16.560 -0.591 -9.514 1.00 80.00 129 ALA A C 1
ATOM 1006 O O . ALA A 1 129 ? 17.342 -1.144 -8.741 1.00 80.00 129 ALA A O 1
ATOM 1007 N N . GLY A 1 130 ? 15.889 0.497 -9.170 1.00 80.19 130 GLY A N 1
ATOM 1008 C CA . GLY A 1 130 ? 16.042 1.137 -7.878 1.00 80.19 130 GLY A CA 1
ATOM 1009 C C . GLY A 1 130 ? 16.011 2.646 -8.008 1.00 80.19 130 GLY A C 1
ATOM 1010 O O . GLY A 1 130 ? 15.813 3.208 -9.081 1.00 80.19 130 GLY A O 1
ATOM 1011 N N . VAL A 1 131 ? 16.221 3.311 -6.880 1.00 82.62 131 VAL A N 1
ATOM 1012 C CA . VAL A 1 131 ? 16.437 4.756 -6.870 1.00 82.62 131 VAL A CA 1
ATOM 1013 C C . VAL A 1 131 ? 17.786 5.057 -7.528 1.00 82.62 131 VAL A C 1
ATOM 1015 O O . VAL A 1 131 ? 18.783 4.446 -7.170 1.00 82.62 131 VAL A O 1
ATOM 1018 N N . GLU A 1 132 ? 17.837 6.021 -8.446 1.00 85.44 132 GLU A N 1
ATOM 1019 C CA . GLU A 1 132 ? 19.070 6.412 -9.158 1.00 85.44 132 GLU A CA 1
ATOM 1020 C C . GLU A 1 132 ? 19.360 7.919 -9.058 1.00 85.44 132 GLU A C 1
ATOM 1022 O O . GLU A 1 132 ? 19.919 8.534 -9.959 1.00 85.44 132 GLU A O 1
ATOM 1027 N N . ILE A 1 133 ? 18.960 8.550 -7.953 1.00 86.12 133 ILE A N 1
ATOM 1028 C CA . ILE A 1 133 ? 18.987 10.015 -7.807 1.00 86.12 133 ILE A CA 1
ATOM 1029 C C . ILE A 1 133 ? 20.380 10.532 -7.416 1.00 86.12 133 ILE A C 1
ATOM 1031 O O . ILE A 1 133 ? 20.779 11.616 -7.831 1.00 86.12 133 ILE A O 1
ATOM 1035 N N . PHE A 1 134 ? 21.130 9.784 -6.601 1.00 86.69 134 PHE A N 1
ATOM 1036 C CA . PHE A 1 134 ? 22.299 10.326 -5.895 1.00 86.69 134 PHE A CA 1
ATOM 1037 C C . PHE A 1 134 ? 23.647 10.050 -6.574 1.00 86.69 134 PHE A C 1
ATOM 1039 O O . PHE A 1 134 ? 24.684 10.429 -6.033 1.00 86.69 134 PHE A O 1
ATOM 1046 N N . GLY A 1 135 ? 23.667 9.320 -7.696 1.00 84.44 135 GLY A N 1
ATOM 1047 C CA . GLY A 1 135 ? 24.907 8.856 -8.342 1.00 84.44 135 GLY A CA 1
ATOM 1048 C C . GLY A 1 135 ? 25.780 7.936 -7.469 1.00 84.44 135 GLY A C 1
ATOM 1049 O O . GLY A 1 135 ? 26.895 7.591 -7.847 1.00 84.44 135 GLY A O 1
ATOM 1050 N N . ASN A 1 136 ? 25.289 7.535 -6.291 1.00 90.62 136 ASN A N 1
ATOM 1051 C CA . ASN A 1 136 ? 25.986 6.709 -5.316 1.00 90.62 136 ASN A CA 1
ATOM 1052 C C . ASN A 1 136 ? 25.086 5.544 -4.892 1.00 90.62 136 ASN A C 1
ATOM 1054 O O . ASN A 1 136 ? 23.989 5.751 -4.368 1.00 90.62 136 ASN A O 1
ATOM 1058 N N . GLN A 1 137 ? 25.579 4.318 -5.074 1.00 88.19 137 GLN A N 1
ATOM 1059 C CA . GLN A 1 137 ? 24.795 3.105 -4.845 1.00 88.19 137 GLN A CA 1
ATOM 1060 C C . GLN A 1 137 ? 24.330 2.940 -3.392 1.00 88.19 137 GLN A C 1
ATOM 1062 O O . GLN A 1 137 ? 23.216 2.471 -3.150 1.00 88.19 137 GLN A O 1
ATOM 1067 N N . LEU A 1 138 ? 25.153 3.334 -2.416 1.00 90.25 138 LEU A N 1
ATOM 1068 C CA . LEU A 1 138 ? 24.786 3.251 -1.004 1.00 90.25 138 LEU A CA 1
ATOM 1069 C C . LEU A 1 138 ? 23.642 4.220 -0.688 1.00 90.25 138 LEU A C 1
ATOM 1071 O O . LEU A 1 138 ? 22.652 3.808 -0.088 1.00 90.25 138 LEU A O 1
ATOM 1075 N N . LEU A 1 139 ? 23.736 5.475 -1.138 1.00 92.75 139 LEU A N 1
ATOM 1076 C CA . LEU A 1 139 ? 22.678 6.473 -0.935 1.00 92.75 139 LEU A CA 1
ATOM 1077 C C . LEU A 1 139 ? 21.367 6.065 -1.618 1.00 92.75 139 LEU A C 1
ATOM 1079 O O . LEU A 1 139 ? 20.301 6.165 -1.017 1.00 92.75 139 LEU A O 1
ATOM 1083 N N . ASN A 1 140 ? 21.450 5.532 -2.835 1.00 91.06 140 ASN A N 1
ATOM 1084 C CA . ASN A 1 140 ? 20.312 4.988 -3.574 1.00 91.06 140 ASN A CA 1
ATOM 1085 C C . ASN A 1 140 ? 19.645 3.799 -2.853 1.00 91.06 140 ASN A C 1
ATOM 1087 O O . ASN A 1 140 ? 18.416 3.713 -2.770 1.00 91.06 140 ASN A O 1
ATOM 1091 N N . SER A 1 141 ? 20.448 2.903 -2.274 1.00 90.69 141 SER A N 1
ATOM 1092 C CA . SER A 1 141 ? 19.941 1.765 -1.498 1.00 90.69 141 SER A CA 1
ATOM 1093 C C . SER A 1 141 ? 19.271 2.232 -0.201 1.00 90.69 141 SER A C 1
ATOM 1095 O O . SER A 1 141 ? 18.162 1.809 0.117 1.00 90.69 141 SER A O 1
ATOM 1097 N N . LEU A 1 142 ? 19.887 3.178 0.517 1.00 92.06 142 LEU A N 1
ATOM 1098 C CA . LEU A 1 142 ? 19.298 3.783 1.715 1.00 92.06 142 LEU A CA 1
ATOM 1099 C C . LEU A 1 142 ? 17.982 4.506 1.405 1.00 92.06 142 LEU A C 1
ATOM 1101 O O . LEU A 1 142 ? 17.018 4.363 2.155 1.00 92.06 142 LEU A O 1
ATOM 1105 N N . ALA A 1 143 ? 17.911 5.224 0.283 1.00 92.50 143 ALA A N 1
ATOM 1106 C CA . ALA A 1 143 ? 16.688 5.874 -0.175 1.00 92.50 143 ALA A CA 1
ATOM 1107 C C . ALA A 1 143 ? 15.583 4.861 -0.512 1.00 92.50 143 ALA A C 1
ATOM 1109 O O . ALA A 1 143 ? 14.427 5.077 -0.157 1.00 92.50 143 ALA A O 1
ATOM 1110 N N . THR A 1 144 ? 15.939 3.729 -1.126 1.00 92.31 144 THR A N 1
ATOM 1111 C CA . THR A 1 144 ? 15.006 2.628 -1.415 1.00 92.31 144 THR A CA 1
ATOM 1112 C C . THR A 1 144 ? 14.438 2.024 -0.130 1.00 92.31 144 THR A C 1
ATOM 1114 O O . THR A 1 144 ? 13.223 1.890 0.007 1.00 92.31 144 THR A O 1
ATOM 1117 N N . ILE A 1 145 ? 15.298 1.713 0.846 1.00 93.31 145 ILE A N 1
ATOM 1118 C CA . ILE A 1 145 ? 14.877 1.187 2.154 1.00 93.31 145 ILE A CA 1
ATOM 1119 C C . ILE A 1 145 ? 13.964 2.195 2.855 1.00 93.31 145 ILE A C 1
ATOM 1121 O O . ILE A 1 145 ? 12.891 1.826 3.333 1.00 93.31 145 ILE A O 1
ATOM 1125 N N . PHE A 1 146 ? 14.367 3.468 2.884 1.00 93.62 146 PHE A N 1
ATOM 1126 C CA . PHE A 1 146 ? 13.577 4.537 3.483 1.00 93.62 146 PHE A CA 1
ATOM 1127 C C . PHE A 1 146 ? 12.200 4.650 2.827 1.00 93.62 146 PHE A C 1
ATOM 1129 O O . PHE A 1 146 ? 11.204 4.692 3.541 1.00 93.62 146 PHE A O 1
ATOM 1136 N N . TRP A 1 147 ? 12.127 4.639 1.493 1.00 95.06 147 TRP A N 1
ATOM 1137 C CA . TRP A 1 147 ? 10.862 4.691 0.762 1.00 95.06 147 TRP A CA 1
ATOM 1138 C C . TRP A 1 147 ? 9.946 3.522 1.120 1.00 95.06 147 TRP A C 1
ATOM 1140 O O . TRP A 1 147 ? 8.787 3.737 1.467 1.00 95.06 147 TRP A O 1
ATOM 1150 N N . VAL A 1 148 ? 10.467 2.292 1.108 1.00 95.00 148 VAL A N 1
ATOM 1151 C CA . VAL A 1 148 ? 9.688 1.097 1.461 1.00 95.00 148 VAL A CA 1
ATOM 1152 C C . VAL A 1 148 ? 9.133 1.212 2.881 1.00 95.00 148 VAL A C 1
ATOM 1154 O O . VAL A 1 148 ? 7.925 1.084 3.078 1.00 95.00 148 VAL A O 1
ATOM 1157 N N . VAL A 1 149 ? 9.977 1.527 3.867 1.00 94.69 149 VAL A N 1
ATOM 1158 C CA . VAL A 1 149 ? 9.547 1.684 5.266 1.00 94.69 149 VAL A CA 1
ATOM 1159 C C . VAL A 1 149 ? 8.545 2.834 5.416 1.00 94.69 149 VAL A C 1
ATOM 1161 O O . VAL A 1 149 ? 7.540 2.688 6.115 1.00 94.69 149 VAL A O 1
ATOM 1164 N N . ALA A 1 150 ? 8.781 3.968 4.754 1.00 94.62 150 ALA A N 1
ATOM 1165 C CA . ALA A 1 150 ? 7.911 5.136 4.819 1.00 94.62 150 ALA A CA 1
ATOM 1166 C C . ALA A 1 150 ? 6.519 4.833 4.257 1.00 94.62 150 ALA A C 1
ATOM 1168 O O . ALA A 1 150 ? 5.526 5.105 4.929 1.00 94.62 150 ALA A O 1
ATOM 1169 N N . ILE A 1 151 ? 6.430 4.222 3.073 1.00 97.38 151 ILE A N 1
ATOM 1170 C CA . ILE A 1 151 ? 5.150 3.898 2.435 1.00 97.38 151 ILE A CA 1
ATOM 1171 C C . ILE A 1 151 ? 4.403 2.798 3.195 1.00 97.38 151 ILE A C 1
ATOM 1173 O O . ILE A 1 151 ? 3.187 2.900 3.351 1.00 97.38 151 ILE A O 1
ATOM 1177 N N . ILE A 1 152 ? 5.100 1.798 3.748 1.00 96.50 152 ILE A N 1
ATOM 1178 C CA . ILE A 1 152 ? 4.467 0.808 4.631 1.00 96.50 152 ILE A CA 1
ATOM 1179 C C . ILE A 1 152 ? 3.775 1.493 5.816 1.00 96.50 152 ILE A C 1
ATOM 1181 O O . ILE A 1 152 ? 2.598 1.240 6.080 1.00 96.50 152 ILE A O 1
ATOM 1185 N N . ASN A 1 153 ? 4.486 2.377 6.519 1.00 93.88 153 ASN A N 1
ATOM 1186 C CA . ASN A 1 153 ? 3.905 3.100 7.650 1.00 93.88 153 ASN A CA 1
ATOM 1187 C C . ASN A 1 153 ? 2.814 4.074 7.203 1.00 93.88 153 ASN A C 1
ATOM 1189 O O . ASN A 1 153 ? 1.821 4.226 7.906 1.00 93.88 153 ASN A O 1
ATOM 1193 N N . ALA A 1 154 ? 2.948 4.679 6.025 1.00 95.88 154 ALA A N 1
ATOM 1194 C CA . ALA A 1 154 ? 1.952 5.594 5.495 1.00 95.88 154 ALA A CA 1
ATOM 1195 C C . ALA A 1 154 ? 0.617 4.913 5.180 1.00 95.88 154 ALA A C 1
ATOM 1197 O O . ALA A 1 154 ? -0.444 5.426 5.538 1.00 95.88 154 ALA A O 1
ATOM 1198 N N . LEU A 1 155 ? 0.656 3.729 4.560 1.00 96.81 155 LEU A N 1
ATOM 1199 C CA . LEU A 1 155 ? -0.549 2.932 4.320 1.00 96.81 155 LEU A CA 1
ATOM 1200 C C . LEU A 1 155 ? -1.139 2.380 5.621 1.00 96.81 155 LEU A C 1
ATOM 1202 O O . LEU A 1 155 ? -2.354 2.252 5.733 1.00 96.81 155 LEU A O 1
ATOM 1206 N N . ASN A 1 156 ? -0.310 2.093 6.623 1.00 94.31 156 ASN A N 1
ATOM 1207 C CA . ASN A 1 156 ? -0.812 1.733 7.943 1.00 94.31 156 ASN A CA 1
ATOM 1208 C C . ASN A 1 156 ? -1.504 2.909 8.649 1.00 94.31 156 ASN A C 1
ATOM 1210 O O . ASN A 1 156 ? -2.580 2.753 9.211 1.00 94.31 156 ASN A O 1
ATOM 1214 N N . PHE A 1 157 ? -0.928 4.107 8.563 1.00 92.69 157 PHE A N 1
ATOM 1215 C CA . PHE A 1 157 ? -1.468 5.320 9.173 1.00 92.69 157 PHE A CA 1
ATOM 1216 C C . PHE A 1 157 ? -2.800 5.748 8.565 1.00 92.69 157 PHE A C 1
ATOM 1218 O O . PHE A 1 157 ? -3.680 6.214 9.290 1.00 92.69 157 PHE A O 1
ATOM 1225 N N . ILE A 1 158 ? -2.962 5.578 7.252 1.00 93.81 158 ILE A N 1
ATOM 1226 C CA . ILE A 1 158 ? -4.192 5.946 6.553 1.00 93.81 158 ILE A CA 1
ATOM 1227 C C . ILE A 1 158 ? -5.336 4.934 6.774 1.00 93.81 158 ILE A C 1
ATOM 1229 O O . ILE A 1 158 ? -6.495 5.271 6.524 1.00 93.81 158 ILE A O 1
ATOM 1233 N N . ASP A 1 159 ? -5.055 3.729 7.292 1.00 93.44 159 ASP A N 1
ATOM 1234 C CA . ASP A 1 159 ? -6.066 2.730 7.690 1.00 93.44 159 ASP A CA 1
ATOM 1235 C C . ASP A 1 159 ? -6.757 3.099 9.018 1.00 93.44 159 ASP A C 1
ATOM 1237 O O . ASP A 1 159 ? -6.841 2.330 9.968 1.00 93.44 159 ASP A O 1
ATOM 1241 N N . ASN A 1 160 ? -7.245 4.337 9.100 1.00 91.06 160 ASN A N 1
ATOM 1242 C CA . ASN A 1 160 ? -7.887 4.919 10.283 1.00 91.06 160 ASN A CA 1
ATOM 1243 C C . ASN A 1 160 ? -9.378 5.248 10.064 1.00 91.06 160 ASN A C 1
ATOM 1245 O O . ASN A 1 160 ? -10.041 5.806 10.945 1.00 91.06 160 ASN A O 1
ATOM 1249 N N . MET A 1 161 ? -9.914 4.928 8.881 1.00 92.31 161 MET A N 1
ATOM 1250 C CA . MET A 1 161 ? -11.296 5.195 8.488 1.00 92.31 161 MET A CA 1
ATOM 1251 C C . MET A 1 161 ? -11.800 4.136 7.498 1.00 92.31 161 MET A C 1
ATOM 1253 O O . MET A 1 161 ? -11.098 3.799 6.546 1.00 92.31 161 MET A O 1
ATOM 1257 N N . ASP A 1 162 ? -13.045 3.676 7.682 1.00 94.56 162 ASP A N 1
ATOM 1258 C CA . ASP A 1 162 ? -13.739 2.723 6.803 1.00 94.56 162 ASP A CA 1
ATOM 1259 C C . ASP A 1 162 ? -13.520 3.029 5.309 1.00 94.56 162 ASP A C 1
ATOM 1261 O O . ASP A 1 162 ? -13.920 4.088 4.812 1.00 94.56 162 ASP A O 1
ATOM 1265 N N . GLY A 1 163 ? -12.928 2.085 4.576 1.00 96.06 163 GLY A N 1
ATOM 1266 C CA . GLY A 1 163 ? -12.731 2.181 3.132 1.00 96.06 163 GLY A CA 1
ATOM 1267 C C . GLY A 1 163 ? -11.590 3.088 2.679 1.00 96.06 163 GLY A C 1
ATOM 1268 O O . GLY A 1 163 ? -11.306 3.089 1.483 1.00 96.06 163 GLY A O 1
ATOM 1269 N N . LEU A 1 164 ? -10.935 3.854 3.561 1.00 97.31 164 LEU A N 1
ATOM 1270 C CA . LEU A 1 164 ? -9.960 4.867 3.143 1.00 97.31 164 LEU A CA 1
ATOM 1271 C C . LEU A 1 164 ? -8.690 4.243 2.565 1.00 97.31 164 LEU A C 1
ATOM 1273 O O . LEU A 1 164 ? -8.407 4.460 1.388 1.00 97.31 164 LEU A O 1
ATOM 1277 N N . ALA A 1 165 ? -7.963 3.440 3.347 1.00 97.81 165 ALA A N 1
ATOM 1278 C CA . ALA A 1 165 ? -6.734 2.797 2.882 1.00 97.81 165 ALA A CA 1
ATOM 1279 C C . ALA A 1 165 ? -6.973 1.962 1.621 1.00 97.81 165 ALA A C 1
ATOM 1281 O O . ALA A 1 165 ? -6.273 2.132 0.627 1.00 97.81 165 ALA A O 1
ATOM 1282 N N . THR A 1 166 ? -8.036 1.151 1.608 1.00 98.19 166 THR A N 1
ATOM 1283 C CA . THR A 1 166 ? -8.415 0.352 0.436 1.00 98.19 166 THR A CA 1
ATOM 1284 C C . THR A 1 166 ? -8.715 1.217 -0.793 1.00 98.19 166 THR A C 1
ATOM 1286 O O . THR A 1 166 ? -8.220 0.904 -1.872 1.00 98.19 166 THR A O 1
ATOM 1289 N N . SER A 1 167 ? -9.473 2.314 -0.665 1.00 98.56 167 SER A N 1
ATOM 1290 C CA . SER A 1 167 ? -9.789 3.195 -1.806 1.00 98.56 167 SER A CA 1
ATOM 1291 C C . SER A 1 167 ? -8.543 3.883 -2.362 1.00 98.56 167 SER A C 1
ATOM 1293 O O . SER A 1 167 ? -8.370 3.973 -3.575 1.00 98.56 167 SER A O 1
ATOM 1295 N N . ILE A 1 168 ? -7.640 4.320 -1.487 1.00 98.56 168 ILE A N 1
ATOM 1296 C CA . ILE A 1 168 ? -6.374 4.935 -1.890 1.00 98.56 168 ILE A CA 1
ATOM 1297 C C . ILE A 1 168 ? -5.460 3.908 -2.572 1.00 98.56 168 ILE A C 1
ATOM 1299 O O . ILE A 1 168 ? -4.873 4.213 -3.609 1.00 98.56 168 ILE A O 1
ATOM 1303 N N . SER A 1 169 ? -5.403 2.668 -2.075 1.00 98.75 169 SER A N 1
ATOM 1304 C CA . SER A 1 169 ? -4.681 1.577 -2.740 1.00 98.75 169 SER A CA 1
ATOM 1305 C C . SER A 1 169 ? -5.268 1.222 -4.110 1.00 98.75 169 SER A C 1
ATOM 1307 O O . SER A 1 169 ? -4.499 0.914 -5.017 1.00 98.75 169 SER A O 1
ATOM 1309 N N . ILE A 1 170 ? -6.594 1.291 -4.299 1.00 98.88 170 ILE A N 1
ATOM 1310 C CA . ILE A 1 170 ? -7.243 1.112 -5.615 1.00 98.88 170 ILE A CA 1
ATOM 1311 C C . ILE A 1 170 ? -6.740 2.167 -6.599 1.00 98.88 170 ILE A C 1
ATOM 1313 O O . ILE A 1 170 ? -6.302 1.819 -7.691 1.00 98.88 170 ILE A O 1
ATOM 1317 N N . VAL A 1 171 ? -6.766 3.444 -6.212 1.00 98.81 171 VAL A N 1
ATOM 1318 C CA . VAL A 1 171 ? -6.326 4.538 -7.090 1.00 98.81 171 VAL A CA 1
ATOM 1319 C C . VAL A 1 171 ? -4.839 4.414 -7.421 1.00 98.81 171 VAL A C 1
ATOM 1321 O O . VAL A 1 171 ? -4.470 4.471 -8.593 1.00 98.81 171 VAL A O 1
ATOM 1324 N N . ALA A 1 172 ? -3.994 4.181 -6.412 1.00 98.69 172 ALA A N 1
ATOM 1325 C CA . ALA A 1 172 ? -2.554 4.046 -6.603 1.00 98.69 172 ALA A CA 1
ATOM 1326 C C . ALA A 1 172 ? -2.210 2.868 -7.526 1.00 98.69 172 ALA A C 1
ATOM 1328 O O . ALA A 1 172 ? -1.481 3.030 -8.502 1.00 98.69 172 ALA A O 1
ATOM 1329 N N . SER A 1 173 ? -2.778 1.688 -7.260 1.00 98.75 173 SER A N 1
ATOM 1330 C CA . SER A 1 173 ? -2.531 0.494 -8.076 1.00 98.75 173 SER A CA 1
ATOM 1331 C C . SER A 1 173 ? -3.084 0.617 -9.498 1.00 98.75 173 SER A C 1
ATOM 1333 O O . SER A 1 173 ? -2.438 0.145 -10.428 1.00 98.75 173 SER A O 1
ATOM 1335 N N . LEU A 1 174 ? -4.212 1.306 -9.708 1.00 98.62 174 LEU A N 1
ATOM 1336 C CA . LEU A 1 174 ? -4.710 1.595 -11.053 1.00 98.62 174 LEU A CA 1
ATOM 1337 C C . LEU A 1 174 ? -3.773 2.539 -11.819 1.00 98.62 174 LEU A C 1
ATOM 1339 O O . LEU A 1 174 ? -3.469 2.275 -12.978 1.00 98.62 174 LEU A O 1
ATOM 1343 N N . GLY A 1 175 ? -3.281 3.602 -11.176 1.00 98.06 175 GLY A N 1
ATOM 1344 C CA . GLY A 1 175 ? -2.307 4.511 -11.788 1.00 98.06 175 GLY A CA 1
ATOM 1345 C C . GLY A 1 175 ? -1.010 3.795 -12.176 1.00 98.06 175 GLY A C 1
ATOM 1346 O O . GLY A 1 175 ? -0.535 3.935 -13.300 1.00 98.06 175 GLY A O 1
ATOM 1347 N N . MET A 1 176 ? -0.498 2.941 -11.285 1.00 97.88 176 MET A N 1
ATOM 1348 C CA . MET A 1 176 ? 0.662 2.084 -11.559 1.00 97.88 176 MET A CA 1
ATOM 1349 C C . MET A 1 176 ? 0.407 1.096 -12.704 1.00 97.88 176 MET A C 1
ATOM 1351 O O . MET A 1 176 ? 1.288 0.893 -13.533 1.00 97.88 176 MET A O 1
ATOM 1355 N N . PHE A 1 177 ? -0.791 0.500 -12.776 1.00 97.69 177 PHE A N 1
ATOM 1356 C CA . PHE A 1 177 ? -1.175 -0.373 -13.887 1.00 97.69 177 PHE A CA 1
ATOM 1357 C C . PHE A 1 177 ? -1.136 0.374 -15.220 1.00 97.69 177 PHE A C 1
ATOM 1359 O O . PHE A 1 177 ? -0.558 -0.144 -16.171 1.00 97.69 177 PHE A O 1
ATOM 1366 N N . VAL A 1 178 ? -1.719 1.576 -15.284 1.00 96.56 178 VAL A N 1
ATOM 1367 C CA . VAL A 1 178 ? -1.737 2.390 -16.508 1.00 96.56 178 VAL A CA 1
ATOM 1368 C C . VAL A 1 178 ? -0.312 2.712 -16.956 1.00 96.56 178 VAL A C 1
ATOM 1370 O O . VAL A 1 178 ? 0.038 2.389 -18.087 1.00 96.56 178 VAL A O 1
ATOM 1373 N N . LEU A 1 179 ? 0.531 3.245 -16.067 1.00 95.12 179 LEU A N 1
ATOM 1374 C CA . LEU A 1 179 ? 1.926 3.568 -16.389 1.00 95.12 179 LEU A CA 1
ATOM 1375 C C . LEU A 1 179 ? 2.715 2.350 -16.870 1.00 95.12 179 LEU A C 1
ATOM 1377 O O . LEU A 1 179 ? 3.348 2.392 -17.923 1.00 95.12 179 LEU A O 1
ATOM 1381 N N . ALA A 1 180 ? 2.647 1.244 -16.127 1.00 94.50 180 ALA A N 1
ATOM 1382 C CA . ALA A 1 180 ? 3.362 0.027 -16.484 1.00 94.50 180 ALA A CA 1
ATOM 1383 C C . ALA A 1 180 ? 2.846 -0.580 -17.799 1.00 94.50 180 ALA A C 1
ATOM 1385 O O . ALA A 1 180 ? 3.626 -1.131 -18.572 1.00 94.50 180 ALA A O 1
ATOM 1386 N N . TYR A 1 181 ? 1.542 -0.490 -18.072 1.00 94.19 181 TYR A N 1
ATOM 1387 C CA . TYR A 1 181 ? 0.958 -0.984 -19.317 1.00 94.19 181 TYR A CA 1
ATOM 1388 C C . TYR A 1 181 ? 1.421 -0.160 -20.525 1.00 94.19 181 TYR A C 1
ATOM 1390 O O . TYR A 1 181 ? 1.819 -0.749 -21.532 1.00 94.19 181 TYR A O 1
ATOM 1398 N N . LEU A 1 182 ? 1.415 1.174 -20.412 1.00 92.00 182 LEU A N 1
ATOM 1399 C CA . LEU A 1 182 ? 1.872 2.090 -21.465 1.00 92.00 182 LEU A CA 1
ATOM 1400 C C . LEU A 1 182 ? 3.374 1.917 -21.753 1.00 92.00 182 LEU A C 1
ATOM 1402 O O . LEU A 1 182 ? 3.768 1.821 -22.912 1.00 92.00 182 LEU A O 1
ATOM 1406 N N . ASN A 1 183 ? 4.182 1.703 -20.711 1.00 91.06 183 ASN A N 1
ATOM 1407 C CA . ASN A 1 183 ? 5.625 1.450 -20.811 1.00 91.06 183 ASN A CA 1
ATOM 1408 C C . ASN A 1 183 ? 5.986 -0.033 -21.056 1.00 91.06 183 ASN A C 1
ATOM 1410 O O . ASN A 1 183 ? 7.111 -0.460 -20.813 1.00 91.06 183 ASN A O 1
ATOM 1414 N N . ASN A 1 184 ? 5.044 -0.871 -21.514 1.00 91.31 184 ASN A N 1
ATOM 1415 C CA . ASN A 1 184 ? 5.276 -2.289 -21.843 1.00 91.31 184 ASN A CA 1
ATOM 1416 C C . ASN A 1 184 ? 5.864 -3.161 -20.703 1.00 91.31 184 ASN A C 1
ATOM 1418 O O . ASN A 1 184 ? 6.400 -4.248 -20.944 1.00 91.31 184 ASN A O 1
ATOM 1422 N N . GLN A 1 185 ? 5.709 -2.753 -19.445 1.00 90.75 185 GLN A N 1
ATOM 1423 C CA . GLN A 1 185 ? 6.138 -3.489 -18.254 1.00 90.75 185 GLN A CA 1
ATOM 1424 C C . GLN A 1 185 ? 5.051 -4.461 -17.790 1.00 90.75 185 GLN A C 1
ATOM 1426 O O . GLN A 1 185 ? 4.436 -4.321 -16.732 1.00 90.75 185 GLN A O 1
ATOM 1431 N N . TYR A 1 186 ? 4.819 -5.494 -18.599 1.00 91.00 186 TYR A N 1
ATOM 1432 C CA . TYR A 1 186 ? 3.670 -6.393 -18.459 1.00 91.00 186 TYR A CA 1
ATOM 1433 C C . TYR A 1 186 ? 3.547 -7.075 -17.086 1.00 91.00 186 TYR A C 1
ATOM 1435 O O . TYR A 1 186 ? 2.442 -7.253 -16.579 1.00 91.00 186 TYR A O 1
ATOM 1443 N N . LEU A 1 187 ? 4.672 -7.450 -16.467 1.00 90.69 187 LEU A N 1
ATOM 1444 C CA . LEU A 1 187 ? 4.664 -8.083 -15.147 1.00 90.69 187 LEU A CA 1
ATOM 1445 C C . LEU A 1 187 ? 4.241 -7.099 -14.047 1.00 90.69 187 LEU A C 1
ATOM 1447 O O . LEU A 1 187 ? 3.424 -7.443 -13.195 1.00 90.69 187 LEU A O 1
ATOM 1451 N N . VAL A 1 188 ? 4.778 -5.878 -14.087 1.00 92.94 188 VAL A N 1
ATOM 1452 C CA . VAL A 1 188 ? 4.450 -4.811 -13.132 1.00 92.94 188 VAL A CA 1
ATOM 1453 C C . VAL A 1 188 ? 2.974 -4.443 -13.277 1.00 92.94 188 VAL A C 1
ATOM 1455 O O . VAL A 1 188 ? 2.244 -4.452 -12.289 1.00 92.94 188 VAL A O 1
ATOM 1458 N N . ALA A 1 189 ? 2.502 -4.269 -14.516 1.00 95.50 189 ALA A N 1
ATOM 1459 C CA . ALA A 1 189 ? 1.096 -4.031 -14.818 1.00 95.50 189 ALA A CA 1
ATOM 1460 C C . ALA A 1 189 ? 0.191 -5.150 -14.267 1.00 95.50 189 ALA A C 1
ATOM 1462 O O . ALA A 1 189 ? -0.793 -4.868 -13.585 1.00 95.50 189 ALA A O 1
ATOM 1463 N N . ALA A 1 190 ? 0.526 -6.425 -14.486 1.00 95.06 190 ALA A N 1
ATOM 1464 C CA . ALA A 1 190 ? -0.280 -7.544 -13.992 1.00 95.06 190 ALA A CA 1
ATOM 1465 C C . ALA A 1 190 ? -0.416 -7.537 -12.457 1.00 95.06 190 ALA A C 1
ATOM 1467 O O . ALA A 1 190 ? -1.507 -7.753 -11.930 1.00 95.06 190 ALA A O 1
ATOM 1468 N N . LEU A 1 191 ? 0.663 -7.238 -11.731 1.00 95.81 191 LEU A N 1
ATOM 1469 C CA . LEU A 1 191 ? 0.647 -7.176 -10.266 1.00 95.81 191 LEU A CA 1
ATOM 1470 C C . LEU A 1 191 ? -0.144 -5.975 -9.750 1.00 95.81 191 LEU A C 1
ATOM 1472 O O . LEU A 1 191 ? -0.965 -6.131 -8.847 1.00 95.81 191 LEU A O 1
ATOM 1476 N N . SER A 1 192 ? 0.046 -4.802 -10.354 1.00 97.88 192 SER A N 1
ATOM 1477 C CA . SER A 1 192 ? -0.756 -3.613 -10.068 1.00 97.88 192 SER A CA 1
ATOM 1478 C C . SER A 1 192 ? -2.246 -3.881 -10.291 1.00 97.88 192 SER A C 1
ATOM 1480 O O . SER A 1 192 ? -3.069 -3.543 -9.441 1.00 97.88 192 SER A O 1
ATOM 1482 N N . LEU A 1 193 ? -2.601 -4.583 -11.372 1.00 98.25 193 LEU A N 1
ATOM 1483 C CA . LEU A 1 193 ? -3.982 -4.967 -11.663 1.00 98.25 193 LEU A CA 1
ATOM 1484 C C . LEU A 1 193 ? -4.543 -5.969 -10.642 1.00 98.25 193 LEU A C 1
ATOM 1486 O O . LEU A 1 193 ? -5.709 -5.867 -10.266 1.00 98.25 193 LEU A O 1
ATOM 1490 N N . ALA A 1 194 ? -3.730 -6.915 -10.163 1.00 98.31 194 ALA A N 1
ATOM 1491 C CA . ALA A 1 194 ? -4.133 -7.843 -9.108 1.00 98.31 194 ALA A CA 1
ATOM 1492 C C . ALA A 1 194 ? -4.403 -7.109 -7.780 1.00 98.31 194 ALA A C 1
ATOM 1494 O O . ALA A 1 194 ? -5.412 -7.369 -7.123 1.00 98.31 194 ALA A O 1
ATOM 1495 N N . ILE A 1 195 ? -3.557 -6.143 -7.404 1.00 98.69 195 ILE A N 1
ATOM 1496 C CA . ILE A 1 195 ? -3.790 -5.303 -6.219 1.00 98.69 195 ILE A CA 1
ATOM 1497 C C . ILE A 1 195 ? -5.090 -4.511 -6.381 1.00 98.69 195 ILE A C 1
ATOM 1499 O O . ILE A 1 195 ? -5.943 -4.552 -5.493 1.00 98.69 195 ILE A O 1
ATOM 1503 N N . PHE A 1 196 ? -5.272 -3.856 -7.531 1.00 98.88 196 PHE A N 1
ATOM 1504 C CA . PHE A 1 196 ? -6.489 -3.118 -7.864 1.00 98.88 196 PHE A CA 1
ATOM 1505 C C . PHE A 1 196 ? -7.739 -3.997 -7.722 1.00 98.88 196 PHE A C 1
ATOM 1507 O O . PHE A 1 196 ? -8.662 -3.650 -6.984 1.00 98.88 196 PHE A O 1
ATOM 1514 N N . ALA A 1 197 ? -7.751 -5.160 -8.378 1.00 98.81 197 ALA A N 1
ATOM 1515 C CA . ALA A 1 197 ? -8.885 -6.078 -8.391 1.00 98.81 197 ALA A CA 1
ATOM 1516 C C . ALA A 1 197 ? -9.208 -6.621 -6.991 1.00 98.81 197 ALA A C 1
ATOM 1518 O O . ALA A 1 197 ? -10.376 -6.680 -6.599 1.00 98.81 197 ALA A O 1
ATOM 1519 N N . SER A 1 198 ? -8.179 -6.968 -6.215 1.00 98.81 198 SER A N 1
ATOM 1520 C CA . SER A 1 198 ? -8.340 -7.467 -4.851 1.00 98.81 198 SER A CA 1
ATOM 1521 C C . SER A 1 198 ? -8.917 -6.403 -3.920 1.00 98.81 198 SER A C 1
ATOM 1523 O O . SER A 1 198 ? -9.907 -6.647 -3.227 1.00 98.81 198 SER A O 1
ATOM 1525 N N . CYS A 1 199 ? -8.350 -5.194 -3.941 1.00 98.75 199 CYS A N 1
ATOM 1526 C CA . CYS A 1 199 ? -8.854 -4.080 -3.148 1.00 98.75 199 CYS A CA 1
ATOM 1527 C C . CYS A 1 199 ? -10.287 -3.710 -3.554 1.00 98.75 199 CYS A C 1
ATOM 1529 O O . CYS A 1 199 ? -11.119 -3.463 -2.683 1.00 98.75 199 CYS A O 1
ATOM 1531 N N . LEU A 1 200 ? -10.610 -3.732 -4.852 1.00 98.62 200 LEU A N 1
ATOM 1532 C CA . LEU A 1 200 ? -11.959 -3.456 -5.346 1.00 98.62 200 LEU A CA 1
ATOM 1533 C C . LEU A 1 200 ? -12.977 -4.494 -4.847 1.00 98.62 200 LEU A C 1
ATOM 1535 O O . LEU A 1 200 ? -14.058 -4.114 -4.402 1.00 98.62 200 LEU A O 1
ATOM 1539 N N . GLY A 1 201 ? -12.630 -5.785 -4.86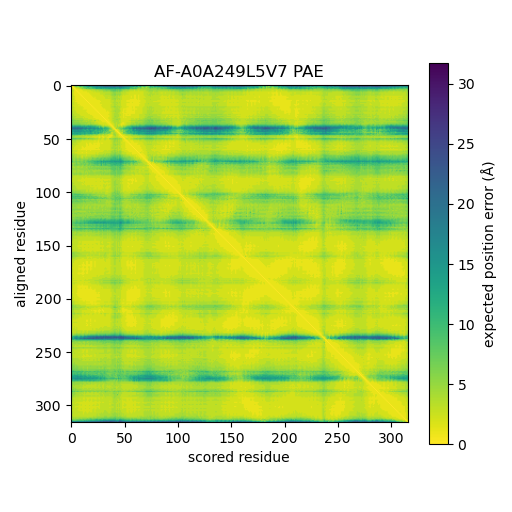1 1.00 98.50 201 GLY A N 1
ATOM 1540 C CA . GLY A 1 201 ? -13.482 -6.852 -4.322 1.00 98.50 201 GLY A CA 1
ATOM 1541 C C . GLY A 1 201 ? -13.656 -6.766 -2.801 1.00 98.50 201 GLY A C 1
ATOM 1542 O O . GLY A 1 201 ? -14.764 -6.942 -2.288 1.00 98.50 201 GLY A O 1
ATOM 1543 N N . PHE A 1 202 ? -12.590 -6.419 -2.076 1.00 98.69 202 PHE A N 1
ATOM 1544 C CA . PHE A 1 202 ? -12.613 -6.218 -0.625 1.00 98.69 202 PHE A CA 1
ATOM 1545 C C . PHE A 1 202 ? -13.421 -4.977 -0.202 1.00 98.69 202 PHE A C 1
ATOM 1547 O O . PHE A 1 202 ? -14.134 -5.009 0.807 1.00 98.69 202 PHE A O 1
ATOM 1554 N N . LEU A 1 203 ? -13.381 -3.894 -0.989 1.00 98.12 203 LEU A N 1
ATOM 1555 C CA . LEU A 1 203 ? -14.032 -2.619 -0.665 1.00 98.12 203 LEU A CA 1
ATOM 1556 C C . LEU A 1 203 ? -15.546 -2.760 -0.440 1.00 98.12 203 LEU A C 1
ATOM 1558 O O . LEU A 1 203 ? -16.110 -2.040 0.382 1.00 98.12 203 LEU A O 1
ATOM 1562 N N . PHE A 1 204 ? -16.216 -3.721 -1.085 1.00 97.69 204 PHE A N 1
ATOM 1563 C CA . PHE A 1 204 ? -17.641 -4.002 -0.848 1.00 97.69 204 PHE A CA 1
ATOM 1564 C C . PHE A 1 204 ? -17.964 -4.308 0.618 1.00 97.69 204 PHE A C 1
ATOM 1566 O O . PHE A 1 204 ? -19.062 -3.987 1.080 1.00 97.69 204 PHE A O 1
ATOM 1573 N N . TRP A 1 205 ? -17.008 -4.891 1.338 1.00 97.81 205 TRP A N 1
ATOM 1574 C CA . TRP A 1 205 ? -17.130 -5.315 2.730 1.00 97.81 205 TRP A CA 1
ATOM 1575 C C . TRP A 1 205 ? -16.461 -4.349 3.712 1.00 97.81 205 TRP A C 1
ATOM 1577 O O . TRP A 1 205 ? -16.822 -4.347 4.893 1.00 97.81 205 TRP A O 1
ATOM 1587 N N . ASN A 1 206 ? -15.509 -3.547 3.228 1.00 97.31 206 ASN A N 1
ATOM 1588 C CA . ASN A 1 206 ? -14.761 -2.555 4.001 1.00 97.31 206 ASN A CA 1
ATOM 1589 C C . ASN A 1 206 ? -15.338 -1.127 3.906 1.00 97.31 206 ASN A C 1
ATOM 1591 O O . ASN A 1 206 ? -15.005 -0.273 4.723 1.00 97.31 206 ASN A O 1
ATOM 1595 N N . LYS A 1 207 ? -16.248 -0.856 2.959 1.00 94.38 207 LYS A N 1
ATOM 1596 C CA . LYS A 1 207 ? -16.966 0.426 2.865 1.00 94.38 207 LYS A CA 1
ATOM 1597 C C . LYS A 1 207 ? -17.846 0.683 4.090 1.00 94.38 207 LYS A C 1
ATOM 1599 O O . LYS A 1 207 ? -18.409 -0.245 4.665 1.00 94.38 207 LYS A O 1
ATOM 1604 N N . ARG A 1 208 ? -18.054 1.960 4.424 1.00 91.94 208 ARG A N 1
ATOM 1605 C CA . ARG A 1 208 ? -18.877 2.374 5.570 1.00 91.94 208 ARG A CA 1
ATOM 1606 C C . ARG A 1 208 ? -20.349 1.918 5.449 1.00 91.94 208 ARG A C 1
ATOM 1608 O O . ARG A 1 208 ? -20.980 2.220 4.431 1.00 91.94 208 ARG A O 1
ATOM 1615 N N . PRO A 1 209 ? -20.961 1.369 6.518 1.00 93.12 209 PRO A N 1
ATOM 1616 C CA . PRO A 1 209 ? -20.318 0.916 7.756 1.00 93.12 209 PRO A CA 1
ATOM 1617 C C . PRO A 1 209 ? -19.515 -0.368 7.511 1.00 93.12 209 PRO A C 1
ATOM 1619 O O . PRO A 1 209 ? -20.076 -1.357 7.031 1.00 93.12 209 PRO A O 1
ATOM 1622 N N . ALA A 1 210 ? -18.222 -0.349 7.845 1.00 95.00 210 ALA A N 1
ATOM 1623 C CA . ALA A 1 210 ? -17.329 -1.464 7.564 1.00 95.00 210 ALA A CA 1
ATOM 1624 C C . ALA A 1 210 ? -17.771 -2.730 8.301 1.00 95.00 210 ALA A C 1
ATOM 1626 O O . ALA A 1 210 ? -18.102 -2.731 9.487 1.00 95.00 210 ALA A O 1
ATOM 1627 N N . SER A 1 211 ? -17.764 -3.840 7.572 1.00 95.75 211 SER A N 1
ATOM 1628 C CA . SER A 1 211 ? -18.126 -5.151 8.103 1.00 95.75 211 SER A CA 1
ATOM 1629 C C . SER A 1 211 ? -16.907 -5.975 8.538 1.00 95.75 211 SER A C 1
ATOM 1631 O O . SER A 1 211 ? -17.046 -6.921 9.323 1.00 95.75 211 SER A O 1
ATOM 1633 N N . ILE A 1 212 ? -15.737 -5.585 8.028 1.00 97.00 212 ILE A N 1
ATOM 1634 C CA . ILE A 1 212 ? -14.402 -6.108 8.305 1.00 97.00 212 ILE A CA 1
ATOM 1635 C C . ILE A 1 212 ? -13.376 -4.993 8.022 1.00 97.00 212 ILE A C 1
ATOM 1637 O O . ILE A 1 212 ? -13.493 -4.277 7.022 1.00 97.00 212 ILE A O 1
ATOM 1641 N N . TYR A 1 213 ? -12.402 -4.826 8.910 1.00 96.12 213 TYR A N 1
ATOM 1642 C CA . TYR A 1 213 ? -11.283 -3.899 8.763 1.00 96.12 213 TYR A CA 1
ATOM 1643 C C . TYR A 1 213 ? -10.113 -4.547 8.041 1.00 96.12 213 TYR A C 1
ATOM 1645 O O . TYR A 1 213 ? -9.957 -5.768 8.077 1.00 96.12 213 TYR A O 1
ATOM 1653 N N . LEU A 1 214 ? -9.327 -3.711 7.363 1.00 96.69 214 LEU A N 1
ATOM 1654 C CA . LEU A 1 214 ? -8.133 -4.127 6.641 1.00 96.69 214 LEU A CA 1
ATOM 1655 C C . LEU A 1 214 ? -7.088 -4.682 7.621 1.00 96.69 214 LEU A C 1
ATOM 1657 O O . LEU A 1 214 ? -6.614 -5.798 7.405 1.00 96.69 214 LEU A O 1
ATOM 1661 N N . GLY A 1 215 ? -6.824 -3.963 8.715 1.00 93.88 215 GLY A N 1
ATOM 1662 C CA . GLY A 1 215 ? -5.897 -4.398 9.760 1.00 93.88 215 GLY A CA 1
ATOM 1663 C C . GLY A 1 215 ? -4.437 -4.248 9.336 1.00 93.88 215 GLY A C 1
ATOM 1664 O O . GLY A 1 215 ? -4.122 -3.998 8.166 1.00 93.88 215 GLY A O 1
ATOM 1665 N N . ASP A 1 216 ? -3.524 -4.439 10.281 1.00 94.19 216 ASP A N 1
ATOM 1666 C CA . ASP A 1 216 ? -2.090 -4.275 10.069 1.00 94.19 216 ASP A CA 1
ATOM 1667 C C . ASP A 1 216 ? -1.558 -5.327 9.092 1.00 94.19 216 ASP A C 1
ATOM 1669 O O . ASP A 1 216 ? -0.723 -4.998 8.248 1.00 94.19 216 ASP A O 1
ATOM 1673 N N . ALA A 1 217 ? -2.097 -6.554 9.092 1.00 95.94 217 ALA A N 1
ATOM 1674 C CA . ALA A 1 217 ? -1.748 -7.559 8.085 1.00 95.94 217 ALA A CA 1
ATOM 1675 C C . ALA A 1 217 ? -1.940 -7.034 6.652 1.00 95.94 217 ALA A C 1
ATOM 1677 O O . ALA A 1 217 ? -1.059 -7.175 5.802 1.00 95.94 217 ALA A O 1
ATOM 1678 N N . GLY A 1 218 ? -3.091 -6.414 6.383 1.00 97.31 218 GLY A N 1
ATOM 1679 C CA . GLY A 1 218 ? -3.437 -5.907 5.060 1.00 97.31 218 GL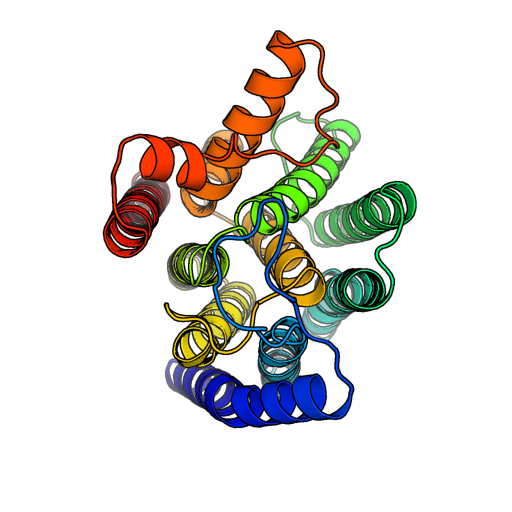Y A CA 1
ATOM 1680 C C . GLY A 1 218 ? -2.716 -4.609 4.719 1.00 97.31 218 GLY A C 1
ATOM 1681 O O . GLY A 1 218 ? -2.195 -4.468 3.613 1.00 97.31 218 GLY A O 1
ATOM 1682 N N . ALA A 1 219 ? -2.654 -3.673 5.665 1.00 96.94 219 ALA A N 1
ATOM 1683 C CA . ALA A 1 219 ? -2.039 -2.374 5.443 1.00 96.94 219 ALA A CA 1
ATOM 1684 C C . ALA A 1 219 ? -0.521 -2.480 5.231 1.00 96.94 219 ALA A C 1
ATOM 1686 O O . ALA A 1 219 ? 0.009 -1.847 4.316 1.00 96.94 219 ALA A O 1
ATOM 1687 N N . LEU A 1 220 ? 0.174 -3.324 6.007 1.00 96.94 220 LEU A N 1
ATOM 1688 C CA . LEU A 1 220 ? 1.608 -3.553 5.817 1.00 96.94 220 LEU A CA 1
ATOM 1689 C C . LEU A 1 220 ? 1.898 -4.273 4.492 1.00 96.94 220 LEU A C 1
ATOM 1691 O O . LEU A 1 220 ? 2.830 -3.892 3.784 1.00 96.94 220 LEU A O 1
ATOM 1695 N N . TYR A 1 221 ? 1.079 -5.267 4.128 1.00 98.00 221 TYR A N 1
ATOM 1696 C CA . TYR A 1 221 ? 1.185 -5.982 2.852 1.00 98.00 221 TYR A CA 1
ATOM 1697 C C . TYR A 1 221 ? 1.019 -5.046 1.650 1.00 98.00 221 TYR A C 1
ATOM 1699 O O . TYR A 1 221 ? 1.872 -5.007 0.762 1.00 98.00 221 TYR A O 1
ATOM 1707 N N . LEU A 1 222 ? -0.065 -4.263 1.633 1.00 98.44 222 LEU A N 1
ATOM 1708 C CA . LEU A 1 222 ? -0.346 -3.312 0.560 1.00 98.44 222 LEU A CA 1
ATOM 1709 C C . LEU A 1 222 ? 0.701 -2.203 0.502 1.00 98.44 222 LEU A C 1
ATOM 1711 O O . LEU A 1 222 ? 1.168 -1.876 -0.585 1.00 98.44 222 LEU A O 1
ATOM 1715 N N . GLY A 1 223 ? 1.098 -1.654 1.651 1.00 98.00 223 GLY A N 1
ATOM 1716 C CA . GLY A 1 223 ? 2.138 -0.634 1.721 1.00 98.00 223 GLY A CA 1
ATOM 1717 C C . GLY A 1 223 ? 3.462 -1.123 1.138 1.00 98.00 223 GLY A C 1
ATOM 1718 O O . GLY A 1 223 ? 4.065 -0.425 0.328 1.00 98.00 223 GLY A O 1
ATOM 1719 N N . PHE A 1 224 ? 3.870 -2.352 1.465 1.00 97.94 224 PHE A N 1
ATOM 1720 C CA . PHE A 1 224 ? 5.069 -2.957 0.892 1.00 97.94 224 PHE A CA 1
ATOM 1721 C C . PHE A 1 224 ? 4.956 -3.134 -0.628 1.00 97.94 224 PHE A C 1
ATOM 1723 O O . PHE A 1 224 ? 5.836 -2.686 -1.364 1.00 97.94 224 PHE A O 1
ATOM 1730 N N . LEU A 1 225 ? 3.872 -3.757 -1.110 1.00 97.69 225 LEU A N 1
ATOM 1731 C CA . LEU A 1 225 ? 3.697 -4.020 -2.539 1.00 97.69 225 LEU A CA 1
ATOM 1732 C C . LEU A 1 225 ? 3.659 -2.730 -3.357 1.00 97.69 225 LEU A C 1
ATOM 1734 O O . LEU A 1 225 ? 4.335 -2.645 -4.378 1.00 97.69 225 LEU A O 1
ATOM 1738 N N . LEU A 1 226 ? 2.905 -1.724 -2.904 1.00 98.25 226 LEU A N 1
ATOM 1739 C CA . LEU A 1 226 ? 2.813 -0.434 -3.585 1.00 98.25 226 LEU A CA 1
ATOM 1740 C C . LEU A 1 226 ? 4.168 0.281 -3.618 1.00 98.25 226 LEU A C 1
ATOM 1742 O O . LEU A 1 226 ? 4.516 0.842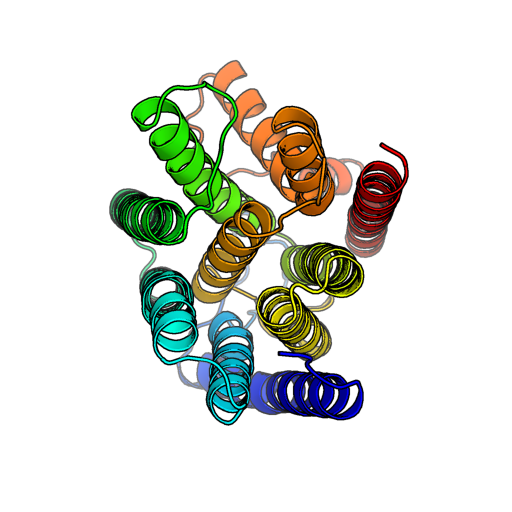 -4.651 1.00 98.25 226 LEU A O 1
ATOM 1746 N N . ALA A 1 227 ? 4.955 0.223 -2.539 1.00 96.81 227 ALA A N 1
ATOM 1747 C CA . ALA A 1 227 ? 6.284 0.833 -2.500 1.00 96.81 227 ALA A CA 1
ATOM 1748 C C . ALA A 1 227 ? 7.279 0.147 -3.447 1.00 96.81 227 ALA A C 1
ATOM 1750 O O . ALA A 1 227 ? 8.022 0.805 -4.173 1.00 96.81 227 ALA A O 1
ATOM 1751 N N . ALA A 1 228 ? 7.302 -1.185 -3.440 1.00 94.75 228 ALA A N 1
ATOM 1752 C CA . ALA A 1 228 ? 8.213 -1.955 -4.276 1.00 94.75 228 ALA A CA 1
ATOM 1753 C C . ALA A 1 228 ? 7.846 -1.837 -5.764 1.00 94.75 228 ALA A C 1
ATOM 1755 O O . ALA A 1 228 ? 8.723 -1.623 -6.600 1.00 94.75 228 ALA A O 1
ATOM 1756 N N . ILE A 1 229 ? 6.550 -1.907 -6.092 1.00 94.62 229 ILE A N 1
ATOM 1757 C CA . ILE A 1 229 ? 6.046 -1.706 -7.456 1.00 94.62 229 ILE A CA 1
ATOM 1758 C C . ILE A 1 229 ? 6.328 -0.286 -7.929 1.00 94.62 229 ILE A C 1
ATOM 1760 O O . ILE A 1 229 ? 6.786 -0.132 -9.055 1.00 94.62 229 ILE A O 1
ATOM 1764 N N . SER A 1 230 ? 6.120 0.735 -7.087 1.00 94.31 230 SER A N 1
ATOM 1765 C CA . SER A 1 230 ? 6.385 2.117 -7.488 1.00 94.31 230 SER A CA 1
ATOM 1766 C C . SER A 1 230 ? 7.841 2.294 -7.915 1.00 94.31 230 SER A C 1
ATOM 1768 O O . SER A 1 230 ? 8.089 2.834 -8.979 1.00 94.31 230 SER A O 1
ATOM 1770 N N . ILE A 1 231 ? 8.810 1.779 -7.148 1.00 92.44 231 ILE A N 1
ATOM 1771 C CA . ILE A 1 231 ? 10.234 1.896 -7.518 1.00 92.44 231 ILE A CA 1
ATOM 1772 C C . ILE A 1 231 ? 10.559 1.115 -8.800 1.00 92.44 231 ILE A C 1
ATOM 1774 O O . ILE A 1 231 ? 11.461 1.491 -9.541 1.00 92.44 231 ILE A O 1
ATOM 1778 N N . ARG A 1 232 ? 9.849 0.011 -9.055 1.00 90.56 232 ARG A N 1
ATOM 1779 C CA . ARG A 1 232 ? 10.091 -0.848 -10.217 1.00 90.56 232 ARG A CA 1
ATOM 1780 C C . ARG A 1 232 ? 9.529 -0.279 -11.520 1.00 90.56 232 ARG A C 1
ATOM 1782 O O . ARG A 1 232 ? 9.952 -0.760 -12.565 1.00 90.56 232 ARG A O 1
ATOM 1789 N N . ILE A 1 233 ? 8.597 0.677 -11.465 1.00 90.38 233 ILE A N 1
ATOM 1790 C CA . ILE A 1 233 ? 8.089 1.351 -12.663 1.00 90.38 233 ILE A CA 1
ATOM 1791 C C . ILE A 1 233 ? 9.234 2.133 -13.290 1.00 90.38 233 ILE A C 1
ATOM 1793 O O . ILE A 1 233 ? 9.710 3.117 -12.726 1.00 90.38 233 ILE A O 1
ATOM 1797 N N . ASP A 1 234 ? 9.640 1.687 -14.470 1.00 87.88 234 ASP A N 1
ATOM 1798 C CA . ASP A 1 234 ? 10.530 2.456 -15.324 1.00 87.88 234 ASP A CA 1
ATOM 1799 C C . ASP A 1 234 ? 9.715 3.409 -16.205 1.00 87.88 234 ASP A C 1
ATOM 1801 O O . ASP A 1 234 ? 8.636 3.052 -16.676 1.00 87.88 234 ASP A O 1
ATOM 1805 N N . LEU A 1 235 ? 10.198 4.625 -16.400 1.00 86.44 235 LEU A N 1
ATOM 1806 C CA . LEU A 1 235 ? 9.611 5.569 -17.347 1.00 86.44 235 LEU A CA 1
ATOM 1807 C C . LEU A 1 235 ? 10.710 5.791 -18.383 1.00 86.44 235 LEU A C 1
ATOM 1809 O O . LEU A 1 235 ? 11.777 6.314 -18.049 1.00 86.44 235 LEU A O 1
ATOM 1813 N N . ASP A 1 236 ? 10.519 5.247 -19.585 1.00 73.50 236 ASP A N 1
ATOM 1814 C CA . ASP A 1 236 ? 11.555 5.244 -20.620 1.00 73.50 236 ASP A CA 1
ATOM 1815 C C . ASP A 1 236 ? 11.981 6.688 -20.943 1.00 73.50 236 ASP A C 1
ATOM 1817 O O . ASP A 1 236 ? 11.142 7.540 -21.208 1.00 73.50 236 ASP A O 1
ATOM 1821 N N . ASN A 1 237 ? 13.293 6.952 -20.992 1.00 65.19 237 ASN A N 1
ATOM 1822 C CA . ASN A 1 237 ? 13.900 8.264 -21.292 1.00 65.19 237 ASN A CA 1
ATOM 1823 C C . ASN A 1 237 ? 13.711 9.375 -20.237 1.00 65.19 237 ASN A C 1
ATOM 1825 O O . ASN A 1 237 ? 14.169 10.497 -20.467 1.00 65.19 237 ASN A O 1
ATOM 1829 N N . ASP A 1 238 ? 13.152 9.069 -19.064 1.00 69.81 238 ASP A N 1
ATOM 1830 C CA . ASP A 1 238 ? 12.953 10.053 -17.999 1.00 69.81 238 ASP A CA 1
ATOM 1831 C C . ASP A 1 238 ? 14.162 10.222 -17.070 1.00 69.81 238 ASP A C 1
ATOM 1833 O O . ASP A 1 238 ? 14.883 9.284 -16.714 1.00 69.81 238 ASP A O 1
ATOM 1837 N N . SER A 1 239 ? 14.343 11.445 -16.567 1.00 81.00 239 SER A N 1
ATOM 1838 C CA . SER A 1 239 ? 15.336 11.701 -15.521 1.00 81.00 239 SER A CA 1
ATOM 1839 C C . SER A 1 239 ? 14.910 11.080 -14.178 1.00 81.00 239 SER A C 1
ATOM 1841 O O . SER A 1 239 ? 13.735 11.092 -13.804 1.00 81.00 239 SER A O 1
ATOM 1843 N N . ALA A 1 240 ? 15.872 10.582 -13.389 1.00 84.00 240 ALA A N 1
ATOM 1844 C CA . ALA A 1 240 ? 15.600 9.993 -12.071 1.00 84.00 240 ALA A CA 1
ATOM 1845 C C . ALA A 1 240 ? 14.734 10.872 -11.128 1.00 84.00 240 ALA A C 1
ATOM 1847 O O . ALA A 1 240 ? 13.890 10.312 -10.422 1.00 84.00 240 ALA A O 1
ATOM 1848 N N . PRO A 1 241 ? 14.865 12.218 -11.113 1.00 86.69 241 PRO A N 1
ATOM 1849 C CA . PRO A 1 241 ? 13.973 13.090 -10.347 1.00 86.69 241 PRO A CA 1
ATOM 1850 C C . PRO A 1 241 ? 12.508 13.073 -10.808 1.00 86.69 241 PRO A C 1
ATOM 1852 O O . PRO A 1 241 ? 11.617 13.127 -9.961 1.00 86.69 241 PRO A O 1
ATOM 1855 N N . ILE A 1 242 ? 12.246 12.981 -12.117 1.00 87.44 242 ILE A N 1
ATOM 1856 C CA . ILE A 1 242 ? 10.878 12.915 -12.660 1.00 87.44 242 ILE A CA 1
ATOM 1857 C C . ILE A 1 242 ? 10.226 11.607 -12.236 1.00 87.44 242 ILE A C 1
ATOM 1859 O O . ILE A 1 242 ? 9.136 11.636 -11.664 1.00 87.44 242 ILE A O 1
ATOM 1863 N N . ARG A 1 243 ? 10.940 10.482 -12.393 1.00 88.06 243 ARG A N 1
ATOM 1864 C CA . ARG A 1 243 ? 10.477 9.174 -11.909 1.00 88.06 243 ARG A CA 1
ATOM 1865 C C . ARG A 1 243 ? 10.076 9.257 -10.439 1.00 88.06 243 ARG A C 1
ATOM 1867 O O . ARG A 1 243 ? 8.944 8.936 -10.098 1.00 88.06 243 ARG A O 1
ATOM 1874 N N . ALA A 1 244 ? 10.947 9.791 -9.579 1.00 89.88 244 ALA A N 1
ATOM 1875 C CA . ALA A 1 244 ? 10.656 9.961 -8.154 1.00 89.88 244 ALA A CA 1
ATOM 1876 C C . ALA A 1 244 ? 9.408 10.823 -7.883 1.00 89.88 244 ALA A C 1
ATOM 1878 O O . ALA A 1 244 ? 8.601 10.481 -7.015 1.00 89.88 244 ALA A O 1
ATOM 1879 N N . LEU A 1 245 ? 9.221 11.914 -8.633 1.00 92.38 245 LEU A N 1
ATOM 1880 C CA . LEU A 1 245 ? 8.039 12.767 -8.521 1.00 92.38 245 LEU A CA 1
ATOM 1881 C C . LEU A 1 245 ? 6.756 12.021 -8.915 1.00 92.38 245 LEU A C 1
ATOM 1883 O O . LEU A 1 245 ? 5.768 12.104 -8.186 1.00 92.38 245 LEU A O 1
ATOM 1887 N N . VAL A 1 246 ? 6.775 11.245 -10.002 1.00 93.19 246 VAL A N 1
ATOM 1888 C CA . VAL A 1 246 ? 5.647 10.395 -10.420 1.00 93.19 246 VAL A CA 1
ATOM 1889 C C . VAL A 1 246 ? 5.266 9.416 -9.302 1.00 93.19 246 VAL A C 1
ATOM 1891 O O . VAL A 1 246 ? 4.085 9.308 -8.964 1.00 93.19 246 VAL A O 1
ATOM 1894 N N . LEU A 1 247 ? 6.244 8.775 -8.646 1.00 91.38 247 LEU A N 1
ATOM 1895 C CA . LEU A 1 247 ? 5.975 7.847 -7.533 1.00 91.38 247 LEU A CA 1
ATOM 1896 C C . LEU A 1 247 ? 5.308 8.547 -6.345 1.00 91.38 247 LEU A C 1
ATOM 1898 O O . LEU A 1 247 ? 4.340 8.034 -5.776 1.00 91.38 247 LEU A O 1
ATOM 1902 N N . ILE A 1 248 ? 5.819 9.728 -5.980 1.00 95.25 248 ILE A N 1
ATOM 1903 C CA . ILE A 1 248 ? 5.272 10.548 -4.894 1.0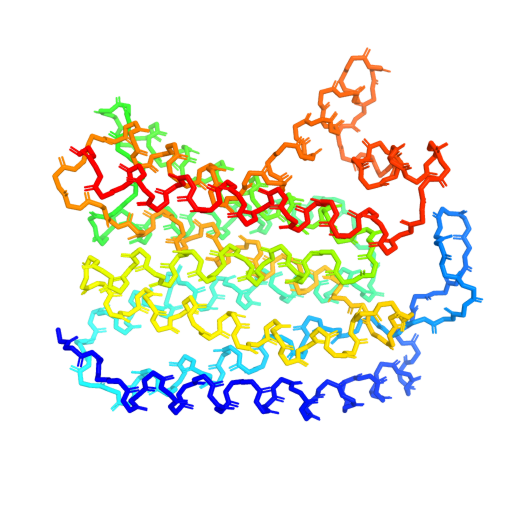0 95.25 248 ILE A CA 1
ATOM 1904 C C . ILE A 1 248 ? 3.845 10.984 -5.217 1.00 95.25 248 ILE A C 1
ATOM 1906 O O . ILE A 1 248 ? 2.999 10.943 -4.329 1.00 95.25 248 ILE A O 1
ATOM 1910 N N . LEU A 1 249 ? 3.553 11.363 -6.462 1.00 97.38 249 LEU A N 1
ATOM 1911 C CA . LEU A 1 249 ? 2.216 11.792 -6.870 1.00 97.38 249 LEU A CA 1
ATOM 1912 C C . LEU A 1 249 ? 1.198 10.643 -6.815 1.00 97.38 249 LEU A C 1
ATOM 1914 O O . LEU A 1 249 ? 0.110 10.815 -6.268 1.00 97.38 249 LEU A O 1
ATOM 1918 N N . ILE A 1 250 ? 1.551 9.445 -7.288 1.00 97.44 250 ILE A N 1
ATOM 1919 C CA . ILE A 1 250 ? 0.658 8.273 -7.213 1.00 97.44 250 ILE A CA 1
ATOM 1920 C C . ILE A 1 250 ? 0.308 7.924 -5.759 1.00 97.44 250 ILE A C 1
ATOM 1922 O O . ILE A 1 250 ? -0.822 7.533 -5.460 1.00 97.44 250 ILE A O 1
ATOM 1926 N N . LEU A 1 251 ? 1.266 8.083 -4.844 1.00 97.44 251 LEU A N 1
ATOM 1927 C CA . LEU A 1 251 ? 1.113 7.813 -3.412 1.00 97.44 251 LEU A CA 1
ATOM 1928 C C . LEU A 1 251 ? 0.985 9.103 -2.583 1.00 97.44 251 LEU A C 1
ATOM 1930 O O . LEU A 1 251 ? 1.295 9.112 -1.389 1.00 97.44 251 LEU A O 1
ATOM 1934 N N . ALA A 1 252 ? 0.484 10.187 -3.185 1.00 97.62 252 ALA A N 1
ATOM 1935 C CA . ALA A 1 252 ? 0.492 11.508 -2.561 1.00 97.62 252 ALA A CA 1
ATOM 1936 C C . ALA A 1 252 ? -0.310 11.550 -1.261 1.00 97.62 252 ALA A C 1
ATOM 1938 O O . ALA A 1 252 ? 0.155 12.113 -0.276 1.00 97.62 252 ALA A O 1
ATOM 1939 N N . ILE A 1 253 ? -1.500 10.940 -1.220 1.00 98.06 253 ILE A N 1
ATOM 1940 C CA . ILE A 1 253 ? -2.351 10.999 -0.023 1.00 98.06 253 ILE A CA 1
ATOM 1941 C C . ILE A 1 253 ? -1.688 10.318 1.189 1.00 98.06 253 ILE A C 1
ATOM 1943 O O . ILE A 1 253 ? -1.590 10.982 2.223 1.00 98.06 253 ILE A O 1
ATOM 1947 N N . PRO A 1 254 ? -1.187 9.066 1.106 1.00 97.25 254 PRO A N 1
ATOM 1948 C CA . PRO A 1 254 ? -0.443 8.464 2.211 1.00 97.25 254 PRO A CA 1
ATOM 1949 C C . PRO A 1 254 ? 0.788 9.278 2.622 1.00 97.25 254 PRO A C 1
ATOM 1951 O O . PRO A 1 254 ? 1.021 9.467 3.819 1.00 97.25 254 PRO A O 1
ATOM 1954 N N . VAL A 1 255 ? 1.557 9.785 1.650 1.00 97.81 255 VAL A N 1
ATOM 1955 C CA . VAL A 1 255 ? 2.760 10.588 1.916 1.00 97.81 255 VAL A CA 1
ATOM 1956 C C . VAL A 1 255 ? 2.393 11.869 2.665 1.00 97.81 255 VAL A C 1
ATOM 1958 O O . VAL A 1 255 ? 2.926 12.114 3.743 1.00 97.81 255 VAL A O 1
ATOM 1961 N N . ILE A 1 256 ? 1.434 12.647 2.159 1.00 97.12 256 ILE A N 1
ATOM 1962 C CA . ILE A 1 256 ? 1.010 13.917 2.761 1.00 97.12 256 ILE A CA 1
ATOM 1963 C C . ILE A 1 256 ? 0.415 13.695 4.160 1.00 97.12 256 ILE A C 1
ATOM 1965 O O . ILE A 1 256 ? 0.760 14.437 5.080 1.00 97.12 256 ILE A O 1
ATOM 1969 N N . ASP A 1 257 ? -0.441 12.683 4.352 1.00 95.81 257 ASP A N 1
ATOM 1970 C CA . ASP A 1 257 ? -1.023 12.372 5.668 1.00 95.81 257 ASP A CA 1
ATOM 1971 C C . ASP A 1 257 ? 0.061 12.026 6.695 1.00 95.81 257 ASP A C 1
ATOM 1973 O O . ASP A 1 257 ? 0.098 12.586 7.792 1.00 95.81 257 ASP A O 1
ATOM 1977 N N . THR A 1 258 ? 1.007 11.172 6.307 1.00 94.44 258 THR A N 1
ATOM 1978 C CA . THR A 1 258 ? 2.100 10.746 7.187 1.00 94.44 258 THR A CA 1
ATOM 1979 C C . THR A 1 258 ? 3.039 11.896 7.504 1.00 94.44 258 THR A C 1
ATOM 1981 O O . THR A 1 258 ? 3.394 12.088 8.666 1.00 94.44 258 THR A O 1
ATOM 1984 N N . THR A 1 259 ? 3.404 12.710 6.510 1.00 94.44 259 THR A N 1
ATOM 1985 C CA . THR A 1 259 ? 4.205 13.918 6.726 1.00 94.44 259 THR A CA 1
ATOM 1986 C C . THR A 1 259 ? 3.497 14.872 7.684 1.00 94.44 259 THR A C 1
ATOM 1988 O O . THR A 1 259 ? 4.117 15.327 8.644 1.00 94.44 259 THR A O 1
ATOM 1991 N N . GLN A 1 260 ? 2.199 15.124 7.491 1.00 94.44 260 GLN A N 1
ATOM 1992 C CA . GLN A 1 260 ? 1.397 15.967 8.380 1.00 94.44 260 GLN A CA 1
ATOM 1993 C C . GLN A 1 260 ? 1.422 15.447 9.823 1.00 94.44 260 GLN A C 1
ATOM 1995 O O . GLN A 1 260 ? 1.647 16.217 10.759 1.00 94.44 260 GLN A O 1
ATOM 2000 N N . VAL A 1 261 ? 1.225 14.144 10.011 1.00 93.19 261 VAL A N 1
ATOM 2001 C CA . VAL A 1 261 ? 1.236 13.492 11.325 1.00 93.19 261 VAL A CA 1
ATOM 2002 C C . VAL A 1 261 ? 2.611 13.600 11.985 1.00 93.19 261 VAL A C 1
ATOM 2004 O O . VAL A 1 261 ? 2.726 14.079 13.115 1.00 93.19 261 VAL A O 1
ATOM 2007 N N . VAL A 1 262 ? 3.670 13.203 11.279 1.00 92.94 262 VAL A N 1
ATOM 2008 C CA . VAL A 1 262 ? 5.045 13.200 11.797 1.00 92.94 262 VAL A CA 1
ATOM 2009 C C . VAL A 1 262 ? 5.483 14.617 12.163 1.00 92.94 262 VAL A C 1
ATOM 2011 O O . VAL A 1 262 ? 5.902 14.852 13.297 1.00 92.94 262 VAL A O 1
ATOM 2014 N N . VAL A 1 263 ? 5.319 15.581 11.255 1.00 93.50 263 VAL A N 1
ATOM 2015 C CA . VAL A 1 263 ? 5.702 16.982 11.488 1.00 93.50 263 VAL A CA 1
ATOM 2016 C C . VAL A 1 263 ? 4.890 17.584 12.636 1.00 93.50 263 VAL A C 1
ATOM 2018 O O . VAL A 1 263 ? 5.466 18.206 13.531 1.00 93.50 263 VAL A O 1
ATOM 2021 N N . SER A 1 264 ? 3.570 17.354 12.686 1.00 92.00 264 SER A N 1
ATOM 2022 C CA . SER A 1 264 ? 2.731 17.873 13.775 1.00 92.00 264 SER A CA 1
ATOM 2023 C C . SER A 1 264 ? 3.148 17.329 15.143 1.00 92.00 264 SER A C 1
ATOM 2025 O O . SER A 1 264 ? 3.113 18.069 16.130 1.00 92.00 264 SER A O 1
ATOM 2027 N N . ARG A 1 265 ? 3.549 16.053 15.222 1.00 92.56 265 ARG A N 1
ATOM 2028 C CA . ARG A 1 265 ? 4.024 15.427 16.466 1.00 92.56 265 ARG A CA 1
ATOM 2029 C C . ARG A 1 265 ? 5.372 15.994 16.898 1.00 92.56 265 ARG A C 1
ATOM 2031 O O . ARG A 1 265 ? 5.486 16.394 18.055 1.00 92.56 265 ARG A O 1
ATOM 2038 N N . ILE A 1 266 ? 6.332 16.118 15.977 1.00 93.31 266 ILE A N 1
ATOM 2039 C CA . ILE A 1 266 ? 7.666 16.672 16.263 1.00 93.31 266 ILE A CA 1
ATOM 2040 C C . ILE A 1 266 ? 7.565 18.111 16.781 1.00 93.31 266 ILE A C 1
ATOM 2042 O O . ILE A 1 266 ? 8.129 18.416 17.829 1.00 93.31 266 ILE A O 1
ATOM 2046 N N . ILE A 1 267 ? 6.776 18.972 16.125 1.00 93.94 267 ILE A N 1
ATOM 2047 C CA . ILE A 1 267 ? 6.566 20.368 16.559 1.00 93.94 267 ILE A CA 1
ATOM 2048 C C . ILE A 1 267 ? 5.984 20.438 17.983 1.00 93.94 267 ILE A C 1
ATOM 2050 O O . ILE A 1 267 ? 6.265 21.371 18.730 1.00 93.94 267 ILE A O 1
ATOM 2054 N N . LYS A 1 268 ? 5.191 19.440 18.388 1.00 92.75 268 LYS A N 1
ATOM 2055 C CA . LYS A 1 268 ? 4.580 19.345 19.725 1.00 92.75 268 LYS A CA 1
ATOM 2056 C C . LYS A 1 268 ? 5.441 18.583 20.741 1.00 92.75 268 LYS A C 1
ATOM 2058 O O . LYS A 1 268 ? 4.939 18.278 21.822 1.00 92.75 268 LYS A O 1
ATOM 2063 N N . GLY A 1 269 ? 6.679 18.215 20.399 1.00 92.12 269 GLY A N 1
ATOM 2064 C CA . GLY A 1 269 ? 7.561 17.419 21.259 1.00 92.12 269 GLY A CA 1
ATOM 2065 C C . GLY A 1 269 ? 7.056 15.995 21.527 1.00 92.12 269 GLY A C 1
ATOM 2066 O O . GLY A 1 269 ? 7.401 15.400 22.545 1.00 92.12 269 GLY A O 1
ATOM 2067 N N . LYS A 1 270 ? 6.202 15.447 20.653 1.00 89.62 270 LYS A N 1
ATOM 2068 C CA . LYS A 1 270 ? 5.645 14.091 20.769 1.00 89.62 270 LYS A CA 1
ATOM 2069 C C . LYS A 1 270 ? 6.375 13.119 19.850 1.00 89.62 270 LYS A C 1
ATOM 2071 O O . LYS A 1 270 ? 6.789 13.475 18.751 1.00 89.62 270 LYS A O 1
ATOM 2076 N N . SER A 1 271 ? 6.464 11.862 20.281 1.00 87.50 271 SER A N 1
ATOM 2077 C CA . SER A 1 271 ? 7.028 10.788 19.460 1.00 87.50 271 SER A CA 1
ATOM 2078 C C . SER A 1 271 ? 6.153 10.514 18.224 1.00 87.50 271 SER A C 1
ATOM 2080 O O . SER A 1 271 ? 4.945 10.311 18.385 1.00 87.50 271 SER A O 1
ATOM 2082 N N . PRO A 1 272 ? 6.728 10.423 17.008 1.00 84.00 272 PRO A N 1
ATOM 2083 C CA . PRO A 1 272 ? 6.007 10.001 15.805 1.00 84.00 272 PRO A CA 1
ATOM 2084 C C . PRO A 1 272 ? 5.368 8.611 15.912 1.00 84.00 272 PRO A C 1
ATOM 2086 O O . PRO A 1 272 ? 4.354 8.365 15.267 1.00 84.00 272 PRO A O 1
ATOM 2089 N N . PHE A 1 273 ? 5.906 7.728 16.758 1.00 76.44 273 PHE A N 1
ATOM 2090 C CA . PHE A 1 273 ? 5.407 6.361 16.960 1.00 76.44 273 PHE A CA 1
ATOM 2091 C C . PHE A 1 273 ? 4.204 6.278 17.909 1.00 76.44 273 PHE A C 1
ATOM 2093 O O . PHE A 1 273 ? 3.634 5.208 18.111 1.00 76.44 273 PHE A O 1
ATOM 2100 N N . GLN A 1 274 ? 3.807 7.394 18.521 1.00 75.94 274 GLN A N 1
ATOM 2101 C CA . GLN A 1 274 ? 2.637 7.442 19.388 1.00 75.94 274 GLN A CA 1
ATOM 2102 C C . GLN A 1 274 ? 1.369 7.655 18.555 1.00 75.94 274 GLN A C 1
ATOM 2104 O O . GLN A 1 274 ? 1.247 8.670 17.882 1.00 75.94 274 GLN A O 1
ATOM 2109 N N . GLY A 1 275 ? 0.384 6.755 18.648 1.00 76.19 275 GLY A N 1
ATOM 2110 C CA . GLY A 1 275 ? -0.898 6.925 17.950 1.00 76.19 275 GLY A CA 1
ATOM 2111 C C . GLY A 1 275 ? -1.653 8.203 18.359 1.00 76.19 275 GLY A C 1
ATOM 2112 O O . GLY A 1 275 ? -1.583 8.636 19.516 1.00 76.19 275 GLY A O 1
ATOM 2113 N N . GLY A 1 276 ? -2.437 8.778 17.439 1.00 79.75 276 GLY A N 1
ATOM 2114 C CA . GLY A 1 276 ? -3.123 10.068 17.608 1.00 79.75 276 GLY A CA 1
ATOM 2115 C C . GLY A 1 276 ? -4.316 10.277 16.660 1.00 79.75 276 GLY A C 1
ATOM 2116 O O . GLY A 1 276 ? -4.672 9.388 15.898 1.00 79.75 276 GLY A O 1
ATOM 2117 N N . ARG A 1 277 ? -4.973 11.445 16.752 1.00 82.06 277 ARG A N 1
ATOM 2118 C CA . ARG A 1 277 ? -6.095 11.888 15.883 1.00 82.06 277 ARG A CA 1
ATOM 2119 C C . ARG A 1 277 ? -5.696 13.080 14.999 1.00 82.06 277 ARG A C 1
ATOM 2121 O O . ARG A 1 277 ? -6.463 14.012 14.782 1.00 82.06 277 ARG A O 1
ATOM 2128 N N . ASP A 1 278 ? -4.446 13.075 14.576 1.00 87.88 278 ASP A N 1
ATOM 2129 C CA . ASP A 1 278 ? -3.755 14.131 13.836 1.00 87.88 278 ASP A CA 1
ATOM 2130 C C . ASP A 1 278 ? -3.634 13.845 12.332 1.00 87.88 278 ASP A C 1
ATOM 2132 O O . ASP A 1 278 ? -3.126 14.685 11.593 1.00 87.88 278 ASP A O 1
ATOM 2136 N N . HIS A 1 279 ? -4.174 12.709 11.885 1.00 92.69 279 HIS A N 1
ATOM 2137 C CA . HIS A 1 279 ? -4.374 12.375 10.476 1.00 92.69 279 HIS A CA 1
ATOM 2138 C C . HIS A 1 279 ? -5.356 13.345 9.815 1.00 92.69 279 HIS A C 1
ATOM 2140 O O . HIS A 1 279 ? -6.316 13.802 10.442 1.00 92.69 27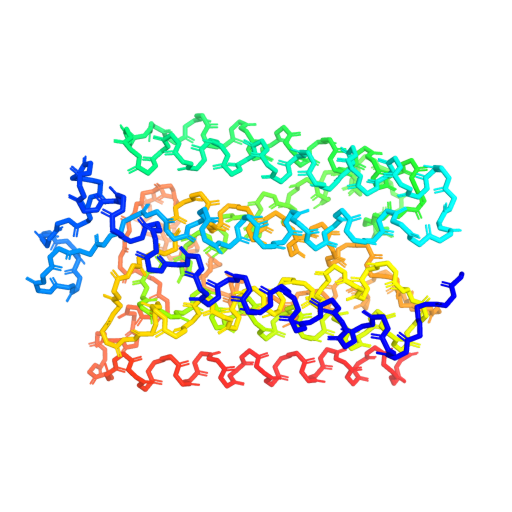9 HIS A O 1
ATOM 2146 N N . ILE A 1 280 ? -5.165 13.614 8.529 1.00 94.12 280 ILE A N 1
ATOM 2147 C CA . ILE A 1 280 ? -5.999 14.505 7.718 1.00 94.12 280 ILE A CA 1
ATOM 2148 C C . ILE A 1 280 ? -7.461 14.065 7.767 1.00 94.12 280 ILE A C 1
ATOM 2150 O O . ILE A 1 280 ? -8.349 14.908 7.900 1.00 94.12 280 ILE A O 1
ATOM 2154 N N . SER A 1 281 ? -7.720 12.755 7.748 1.00 94.06 281 SER A N 1
ATOM 2155 C CA . SER A 1 281 ? -9.064 12.199 7.922 1.00 94.06 281 SER A CA 1
ATOM 2156 C C . SER A 1 281 ? -9.712 12.690 9.223 1.00 94.06 281 SER A C 1
ATOM 2158 O O . SER A 1 281 ? -10.798 13.267 9.198 1.00 94.06 281 SER A O 1
ATOM 2160 N N . HIS A 1 282 ? -9.023 12.560 10.358 1.00 92.62 282 HIS A N 1
ATOM 2161 C CA . HIS A 1 282 ? -9.498 13.042 11.652 1.00 92.62 282 HIS A CA 1
ATOM 2162 C C . HIS A 1 282 ? -9.614 14.566 11.711 1.00 92.62 282 HIS A C 1
ATOM 2164 O O . HIS A 1 282 ? -10.590 15.070 12.263 1.00 92.62 282 HIS A O 1
ATOM 2170 N N . LEU A 1 283 ? -8.671 15.308 11.127 1.00 93.56 283 LEU A N 1
ATOM 2171 C CA . LEU A 1 283 ? -8.732 16.771 11.077 1.00 93.56 283 LEU A CA 1
ATOM 2172 C C . LEU A 1 283 ? -9.977 17.257 10.323 1.00 93.56 283 LEU A C 1
ATOM 2174 O O . LEU A 1 283 ? -10.646 18.183 10.780 1.00 93.56 283 LEU A O 1
ATOM 2178 N N . LEU A 1 284 ? -10.323 16.612 9.208 1.00 95.62 284 LEU A N 1
ATOM 2179 C CA . LEU A 1 284 ? -11.524 16.920 8.432 1.00 95.62 284 LEU A CA 1
ATOM 2180 C C . LEU A 1 284 ? -12.811 16.522 9.172 1.00 95.62 284 LEU A C 1
ATOM 2182 O O . LEU A 1 284 ? -13.769 17.295 9.183 1.00 95.62 284 LEU A O 1
ATOM 2186 N N . LEU A 1 285 ? -12.823 15.369 9.848 1.00 93.94 285 LEU A N 1
ATOM 2187 C CA . LEU A 1 285 ? -13.949 14.949 10.693 1.00 93.94 285 LEU A CA 1
ATOM 2188 C C . LEU A 1 285 ? -14.185 15.911 11.866 1.00 93.94 285 LEU A C 1
ATOM 2190 O O . LEU A 1 285 ? -15.323 16.272 12.149 1.00 93.94 285 LEU A O 1
ATOM 2194 N N . ASN A 1 286 ? -13.117 16.380 12.516 1.00 93.25 286 ASN A N 1
ATOM 2195 C CA . ASN A 1 286 ? -13.199 17.336 13.624 1.00 93.25 286 ASN A CA 1
ATOM 2196 C C . ASN A 1 286 ? -13.724 18.714 13.183 1.00 93.25 286 ASN A C 1
ATOM 2198 O O . ASN A 1 286 ? -14.213 19.473 14.014 1.00 93.25 286 ASN A O 1
ATOM 2202 N N . ARG A 1 287 ? -13.658 19.033 11.883 1.00 95.06 287 ARG A N 1
ATOM 2203 C CA . ARG A 1 287 ? -14.283 20.226 11.285 1.00 95.06 287 ARG A CA 1
ATOM 2204 C C . ARG A 1 287 ? -15.766 20.028 10.936 1.00 95.06 287 ARG A C 1
ATOM 2206 O O . ARG A 1 287 ? -16.358 20.896 10.308 1.00 95.06 287 ARG A O 1
ATOM 2213 N N . GLY A 1 288 ? -16.364 18.902 11.325 1.00 95.62 288 GLY A N 1
ATOM 2214 C CA . GLY A 1 288 ? -17.787 18.616 11.130 1.00 95.62 288 GLY A CA 1
ATOM 2215 C C . GLY A 1 288 ? -18.128 17.917 9.812 1.00 95.62 288 GLY A C 1
ATOM 2216 O O . GLY A 1 288 ? -19.306 17.697 9.534 1.00 95.62 288 GLY A O 1
ATOM 2217 N N . LEU A 1 289 ? -17.137 17.532 8.997 1.00 96.62 289 LEU A N 1
ATOM 2218 C CA . LEU A 1 289 ? -17.401 16.749 7.788 1.00 96.62 289 LEU A CA 1
ATOM 2219 C C . LEU A 1 289 ? -17.783 15.307 8.146 1.00 96.62 289 LEU A C 1
ATOM 2221 O O . LEU A 1 289 ? -17.260 14.714 9.087 1.00 96.62 289 LEU A O 1
ATOM 2225 N N . SER A 1 290 ? -18.679 14.703 7.363 1.00 95.00 290 SER A N 1
ATOM 2226 C CA . SER A 1 290 ? -19.009 13.280 7.516 1.00 95.00 290 SER A CA 1
ATOM 2227 C C . SER A 1 290 ? -17.914 12.392 6.908 1.00 95.00 290 SER A C 1
ATOM 2229 O O . SER A 1 290 ? -17.300 12.774 5.914 1.00 95.00 290 SER A O 1
ATOM 2231 N N . GLN A 1 291 ? -17.701 11.167 7.417 1.00 93.44 291 GLN A N 1
ATOM 2232 C CA . GLN A 1 291 ? -16.679 10.264 6.837 1.00 93.44 291 GLN A CA 1
ATOM 2233 C C . GLN A 1 291 ? -16.909 9.979 5.347 1.00 93.44 291 GLN A C 1
ATOM 2235 O O . GLN A 1 291 ? -15.944 9.780 4.624 1.00 93.44 291 GLN A O 1
ATOM 2240 N N . ARG A 1 292 ? -18.165 9.982 4.868 1.00 94.38 292 ARG A N 1
ATOM 2241 C CA . ARG A 1 292 ? -18.458 9.815 3.433 1.00 94.38 292 ARG A CA 1
ATOM 2242 C C . ARG A 1 292 ? -17.860 10.956 2.609 1.00 94.38 292 ARG A C 1
ATOM 2244 O O . ARG A 1 292 ? -17.236 10.704 1.586 1.00 94.38 292 ARG A O 1
ATOM 2251 N N . VAL A 1 293 ? -18.021 12.192 3.083 1.00 97.12 293 VAL A N 1
ATOM 2252 C CA . VAL A 1 293 ? -17.456 13.391 2.448 1.00 97.12 293 VAL A CA 1
ATOM 2253 C C . VAL A 1 293 ? -15.931 13.375 2.536 1.00 97.12 293 VAL A C 1
ATOM 2255 O O . VAL A 1 293 ? -15.269 13.622 1.537 1.00 97.12 293 VAL A O 1
ATOM 2258 N N . VAL A 1 294 ? -15.364 13.015 3.691 1.00 97.44 294 VAL A N 1
ATOM 2259 C CA . VAL A 1 294 ? -13.905 12.897 3.859 1.00 97.44 294 VAL A CA 1
ATOM 2260 C C . VAL A 1 294 ? -13.312 11.853 2.909 1.00 97.44 294 VAL A C 1
ATOM 2262 O O . VAL A 1 294 ? -12.337 12.146 2.223 1.00 97.44 294 VAL A O 1
ATOM 2265 N N . LEU A 1 295 ? -13.922 10.667 2.817 1.00 97.06 295 LEU A N 1
ATOM 2266 C CA . LEU A 1 295 ? -13.493 9.609 1.900 1.00 97.06 295 LEU A CA 1
ATOM 2267 C C . LEU A 1 295 ? -13.539 10.085 0.447 1.00 97.06 295 LEU A C 1
ATOM 2269 O O . LEU A 1 295 ? -12.578 9.885 -0.294 1.00 97.06 295 LEU A O 1
ATOM 2273 N N . PHE A 1 296 ? -14.635 10.740 0.055 1.00 97.81 296 PHE A N 1
ATOM 2274 C CA . PHE A 1 296 ? -14.799 11.292 -1.285 1.00 97.81 296 PHE A CA 1
ATOM 2275 C C . PHE A 1 296 ? -13.721 12.332 -1.611 1.00 97.81 296 PHE A C 1
ATOM 2277 O O . PHE A 1 296 ? -13.092 12.234 -2.661 1.00 97.81 296 PHE A O 1
ATOM 2284 N N . ILE A 1 297 ? -13.458 13.278 -0.704 1.00 98.19 297 ILE A N 1
ATOM 2285 C CA . ILE A 1 297 ? -12.425 14.309 -0.877 1.00 98.19 297 ILE A CA 1
ATOM 2286 C C . ILE A 1 297 ? -11.055 13.658 -1.073 1.00 98.19 297 ILE A C 1
ATOM 2288 O O . ILE A 1 297 ? -10.406 13.894 -2.089 1.00 98.19 297 ILE A O 1
ATOM 2292 N N . LEU A 1 298 ? -10.626 12.813 -0.132 1.00 98.12 298 LEU A N 1
ATOM 2293 C CA . LEU A 1 298 ? -9.287 12.217 -0.166 1.00 98.12 298 LEU A CA 1
ATOM 2294 C C . LEU A 1 298 ? -9.091 11.320 -1.392 1.00 98.12 298 LEU A C 1
ATOM 2296 O O . LEU A 1 298 ? -8.045 11.383 -2.033 1.00 98.12 298 LEU A O 1
ATOM 2300 N N . THR A 1 299 ? -10.109 10.543 -1.767 1.00 98.12 299 THR A N 1
ATOM 2301 C CA . THR A 1 299 ? -10.046 9.694 -2.966 1.00 98.12 299 THR A CA 1
ATOM 2302 C C . THR A 1 299 ? -10.034 10.535 -4.244 1.00 98.12 299 THR A C 1
ATOM 2304 O O . THR A 1 299 ? -9.287 10.225 -5.164 1.00 98.12 299 THR A O 1
ATOM 2307 N N . THR A 1 300 ? -10.792 11.636 -4.299 1.00 98.56 300 THR A N 1
ATOM 2308 C CA . THR A 1 300 ? -10.774 12.559 -5.448 1.00 98.56 300 THR A CA 1
ATOM 2309 C C . THR A 1 300 ? -9.395 13.184 -5.626 1.00 98.56 300 THR A C 1
ATOM 2311 O O . THR A 1 300 ? -8.862 13.173 -6.730 1.00 98.56 300 THR A O 1
ATOM 2314 N N . PHE A 1 301 ? -8.771 13.666 -4.547 1.00 98.56 301 PHE A N 1
ATOM 2315 C CA . PHE A 1 301 ? -7.402 14.177 -4.622 1.00 98.56 301 PHE A CA 1
ATOM 2316 C C . PHE A 1 301 ? -6.402 13.093 -5.034 1.00 98.56 301 PHE A C 1
ATOM 2318 O O . PHE A 1 301 ? -5.536 13.374 -5.854 1.00 98.56 301 PHE A O 1
ATOM 2325 N N . ALA A 1 302 ? -6.540 11.857 -4.543 1.00 98.56 302 ALA A N 1
ATOM 2326 C CA . ALA A 1 302 ? -5.706 10.746 -5.005 1.00 98.56 302 ALA A CA 1
ATOM 2327 C C . ALA A 1 302 ? -5.827 10.531 -6.522 1.00 98.56 302 ALA A C 1
ATOM 2329 O O . ALA A 1 302 ? -4.814 10.371 -7.195 1.00 98.56 302 ALA A O 1
ATOM 2330 N N . VAL A 1 303 ? -7.051 10.563 -7.066 1.00 98.69 303 VAL A N 1
ATOM 2331 C CA . VAL A 1 303 ? -7.293 10.415 -8.512 1.00 98.69 303 VAL A CA 1
ATOM 2332 C C . VAL A 1 303 ? -6.665 11.568 -9.290 1.00 98.69 303 VAL A C 1
ATOM 2334 O O . VAL A 1 303 ? -6.026 11.328 -10.309 1.00 98.69 303 VAL A O 1
ATOM 2337 N N . LEU A 1 304 ? -6.799 12.805 -8.803 1.00 98.56 304 LEU A N 1
ATOM 2338 C CA . LEU A 1 304 ? -6.179 13.973 -9.431 1.00 98.56 304 LEU A CA 1
ATOM 2339 C C . LEU A 1 304 ? -4.651 13.862 -9.443 1.00 98.56 304 LEU A C 1
ATOM 2341 O O . LEU A 1 304 ? -4.046 14.048 -10.495 1.00 98.56 304 LEU A O 1
ATOM 2345 N N . PHE A 1 305 ? -4.023 13.513 -8.315 1.00 98.44 305 PHE A N 1
ATOM 2346 C CA . PHE A 1 305 ? -2.571 13.339 -8.257 1.00 98.44 305 PHE A CA 1
ATOM 2347 C C . PHE A 1 305 ? -2.088 12.193 -9.150 1.00 98.44 305 PHE A C 1
ATOM 2349 O O . PHE A 1 305 ? -1.112 12.373 -9.872 1.00 98.44 305 PHE A O 1
ATOM 2356 N N . ALA A 1 306 ? -2.791 11.056 -9.172 1.00 97.94 306 ALA A N 1
ATOM 2357 C CA . ALA A 1 306 ? -2.473 9.952 -10.075 1.00 97.94 306 ALA A CA 1
ATOM 2358 C C . ALA A 1 306 ? -2.621 10.356 -11.553 1.00 97.94 306 ALA A C 1
ATOM 2360 O O . ALA A 1 306 ? -1.773 10.008 -12.368 1.00 97.94 306 ALA A O 1
ATOM 2361 N N . GLY A 1 307 ? -3.652 11.134 -11.900 1.00 97.56 307 GLY A N 1
ATOM 2362 C CA . GLY A 1 307 ? -3.837 11.671 -13.249 1.00 97.56 307 GLY A CA 1
ATOM 2363 C C . GLY A 1 307 ? -2.708 12.616 -13.666 1.00 97.56 307 GLY A C 1
ATOM 2364 O O . GLY A 1 307 ? -2.173 12.478 -14.761 1.00 97.56 307 GLY A O 1
ATOM 2365 N N . VAL A 1 308 ? -2.292 13.524 -12.775 1.00 97.00 308 VAL A N 1
ATOM 2366 C CA . VAL A 1 308 ? -1.125 14.393 -13.006 1.00 97.00 308 VAL A CA 1
ATOM 2367 C C . VAL A 1 308 ? 0.147 13.563 -13.173 1.00 97.00 308 VAL A C 1
ATOM 2369 O O . VAL A 1 308 ? 0.927 13.854 -14.069 1.00 97.00 308 VAL A O 1
ATOM 2372 N N . ALA A 1 309 ? 0.341 12.519 -12.363 1.00 95.50 309 ALA A N 1
ATOM 2373 C CA . ALA A 1 309 ? 1.496 11.629 -12.463 1.00 95.50 309 ALA A CA 1
ATOM 2374 C C . ALA A 1 309 ? 1.574 10.935 -13.833 1.00 95.50 309 ALA A C 1
ATOM 2376 O O . ALA A 1 309 ? 2.645 10.880 -14.426 1.00 95.50 309 ALA A O 1
ATOM 2377 N N . ILE A 1 310 ? 0.436 10.452 -14.346 1.00 94.56 310 ILE A N 1
ATOM 2378 C CA . ILE A 1 310 ? 0.349 9.818 -15.669 1.00 94.56 310 ILE A CA 1
ATOM 2379 C C . ILE A 1 310 ? 0.645 10.823 -16.782 1.00 94.56 310 ILE A C 1
ATOM 2381 O O . ILE A 1 310 ? 1.426 10.523 -17.672 1.00 94.56 310 ILE A O 1
ATOM 2385 N N . ILE A 1 311 ? 0.055 12.021 -16.726 1.00 93.81 311 ILE A N 1
ATOM 2386 C CA . ILE A 1 311 ? 0.314 13.062 -17.732 1.00 93.81 311 ILE A CA 1
ATOM 2387 C C . ILE A 1 311 ? 1.791 13.466 -17.714 1.00 93.81 311 ILE A C 1
ATOM 2389 O O . ILE A 1 311 ? 2.392 13.614 -18.769 1.00 93.81 311 ILE A O 1
ATOM 2393 N N . LEU A 1 312 ? 2.378 13.630 -16.527 1.00 91.94 312 LEU A N 1
ATOM 2394 C CA . LEU A 1 312 ? 3.781 14.003 -16.375 1.00 91.94 312 LEU A CA 1
ATOM 2395 C C . LEU A 1 312 ? 4.716 12.973 -17.020 1.00 91.94 312 LEU A C 1
ATOM 2397 O O . LEU A 1 312 ? 5.635 13.371 -17.721 1.00 91.94 312 LEU A O 1
ATOM 2401 N N . ALA A 1 313 ? 4.437 11.685 -16.807 1.00 89.50 313 ALA A N 1
ATOM 2402 C CA . ALA A 1 313 ? 5.211 10.568 -17.345 1.00 89.50 313 ALA A CA 1
ATOM 2403 C C . ALA A 1 313 ? 5.108 10.398 -18.874 1.00 89.50 313 ALA A C 1
ATOM 2405 O O . ALA A 1 313 ? 5.897 9.668 -19.453 1.00 89.50 313 ALA A O 1
ATOM 2406 N N . GLU A 1 314 ? 4.106 11.002 -19.518 1.00 82.62 314 GLU A N 1
ATOM 2407 C CA . GLU A 1 314 ? 3.900 10.913 -20.974 1.00 82.62 314 GLU A CA 1
ATOM 2408 C C . GLU A 1 314 ? 4.359 12.178 -21.719 1.00 82.62 314 GLU A C 1
ATOM 2410 O O . GLU A 1 314 ? 4.515 12.160 -22.938 1.00 82.62 314 GLU A O 1
ATOM 2415 N N . VAL A 1 315 ? 4.489 13.307 -21.015 1.00 80.62 315 VAL A N 1
ATOM 2416 C CA . VAL A 1 315 ? 4.756 14.623 -21.622 1.00 80.62 315 VAL A CA 1
ATOM 2417 C C . VAL A 1 315 ? 6.229 15.018 -21.554 1.00 80.62 315 VAL A C 1
ATOM 2419 O O . VAL A 1 315 ? 6.665 15.806 -22.398 1.00 80.62 315 VAL A O 1
ATOM 2422 N N . ILE A 1 316 ? 6.965 14.544 -20.546 1.00 67.56 316 ILE A N 1
ATOM 2423 C CA . ILE A 1 316 ? 8.396 14.836 -20.380 1.00 67.56 316 ILE A CA 1
ATOM 2424 C C . ILE A 1 316 ? 9.227 13.717 -21.005 1.00 67.56 316 ILE A C 1
ATOM 2426 O O . ILE A 1 316 ? 10.271 14.069 -21.604 1.00 67.56 316 ILE A O 1
#

Sequence (316 aa):
MKFNLIQYSILLIVVFVTAFVITPVFRSIARKLKILDYPGGRKLQANPVAYLGGLAIITPITLGSFLILFTSLSIDLKQQLYLGLILPALAIAFIGLIDDVYQLPPWPRFLSQSAVGLITSFMLYLSGAGVEIFGNQLLNSLATIFWVVAIINALNFIDNMDGLATSISIVASLGMFVLAYLNNQYLVAALSLAIFASCLGFLFWNKRPASIYLGDAGALYLGFLLAAISIRIDLDNDSAPIRALVLILILAIPVIDTTQVVVSRIIKGKSPFQGGRDHISHLLLNRGLSQRVVLFILTTFAVLFAGVAIILAEVI

Nearest PDB structures (foldseek):
  6bw5-assembly2_D  TM=8.442E-01  e=6.475E-09  Homo sapiens
  6fwz-assembly1_A-2  TM=8.248E-01  e=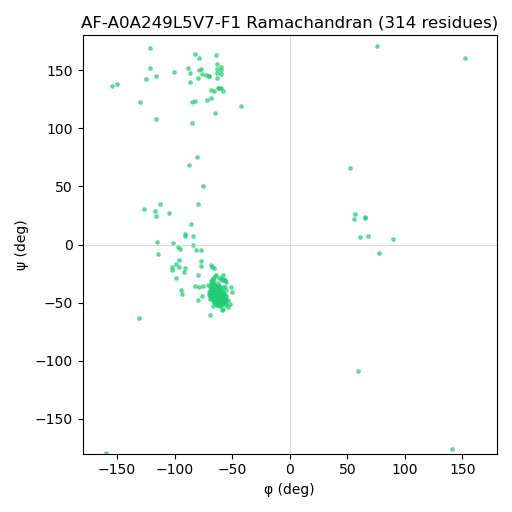3.767E-09  Homo sapiens
  5o5e-assembly1_A-2  TM=8.092E-01  e=4.313E-09  Homo sapiens
  6fm9-assembly1_A-2  TM=7.740E-01  e=1.527E-08  Homo sapiens
  6bw5-assembly2_C  TM=8.000E-01  e=7.087E-08  Homo sapiens

InterPro domains:
  IPR000715 Glycosyl transferase, family 4 [PF00953] (83-232)
  IPR000715 Glycosyl transferase, family 4 [PTHR22926] (11-312)

Mean predicted aligned error: 4.23 Å

Radius of gyration: 18.57 Å; Cα contacts (8 Å, |Δi|>4): 492; chains: 1; bounding box: 46×40×47 Å

Organism: NCBI:txid1884916

Foldseek 3Di:
DFDDPVLLVVLLVQLLVQLQVCQVVQLVVQVVVVLWDQDDDPADDPGIAGARSLVSLLVSLVVSLVSVVPDPDDPLVNCLCVQQASVLLQQLLVVQVCCSRPVDDCPSNLVSLLVSQLSNLVSCVVVVFFQPAPVDSVVRSVVSSVLLSLLLVLLVLQLRAQLQSLLLLLQLLVLLLVLCVVVSVNVLNSSSSSSNSSSNSSSVQRHPVHNHGSTSSNSNSSSNNSSSSLRVRDLPPDDSVLSVLLSCLLNVQSNVQLCQLCVVQVVVVHDSPDDDLRGPLSVVVVVVDDSVVSSVVSSVSSNVSSVVSNCSSVPD

Solvent-accessible surface area (backbone atoms only — not comparable to full-atom values): 15788 Å² total; per-residue (Å²): 129,85,71,50,72,66,59,53,50,51,41,33,50,52,11,17,51,43,4,44,62,43,34,62,53,38,36,50,49,17,57,76,71,62,43,52,50,66,54,56,95,90,56,88,54,88,59,69,26,17,47,40,32,13,58,27,38,50,52,20,34,55,54,39,53,54,60,56,64,78,46,93,69,54,70,67,60,53,47,48,46,40,70,38,43,51,49,42,28,51,53,42,17,51,54,17,45,50,33,63,74,67,67,63,66,70,62,68,57,53,52,48,39,49,50,42,14,50,51,30,32,51,42,31,50,78,68,78,39,55,55,66,72,68,88,38,73,66,60,16,38,51,49,36,24,49,46,26,39,50,35,18,51,15,31,42,64,45,58,76,48,65,36,37,36,47,50,48,48,28,46,29,21,46,41,48,17,52,51,20,51,76,63,69,34,40,69,60,14,52,52,21,38,22,49,20,22,6,32,56,24,36,37,79,44,19,32,77,82,45,57,26,38,49,45,43,19,24,22,35,24,51,14,36,51,53,33,55,51,46,51,62,57,71,61,90,93,55,55,51,67,55,54,52,49,33,43,46,28,36,44,34,60,38,50,54,36,42,50,48,34,39,52,57,24,50,79,69,77,40,63,68,88,56,88,81,73,60,38,60,69,42,52,46,39,75,72,70,46,51,70,69,57,50,46,51,52,56,43,49,51,34,48,52,33,22,51,51,23,53,52,52,71,74,72,109